Protein AF-A0A212DF76-F1 (afdb_monomer)

Secondary structure (DSSP, 8-state):
---------HHHHHHHHHHHHHHHHHHHT--TTS-PPP-------TTHHHHHHHHHHHHT-GGG-SS---GGGSEEEEEEEEEEES--HHHHHHHHHHHHT-TTSEE-TT-TT-EEEEEE-SPPP--TT-SPPP-SEEEEEEEEEGGGHHHHHHHHHHHHHHHTTT-SHHHHHHTT--THHHHHHHHHHHHHHHHHHHTTS-GGGG--S----------------

InterPro domains:
  IPR000217 Tubulin [PTHR11588] (54-203)
  IPR002452 Alpha tubulin [PR01162] (18-33)
  IPR002452 Alpha tubulin [PR01162] (45-58)
  IPR008280 Tubulin/FtsZ, C-terminal [SSF55307] (50-201)
  IPR018316 Tubulin/FtsZ, 2-layer sandwich domain [PF03953] (53-155)
  IPR018316 Tubulin/FtsZ, 2-layer sandwich domain [SM00865] (36-157)
  IPR023123 Tubulin, C-termi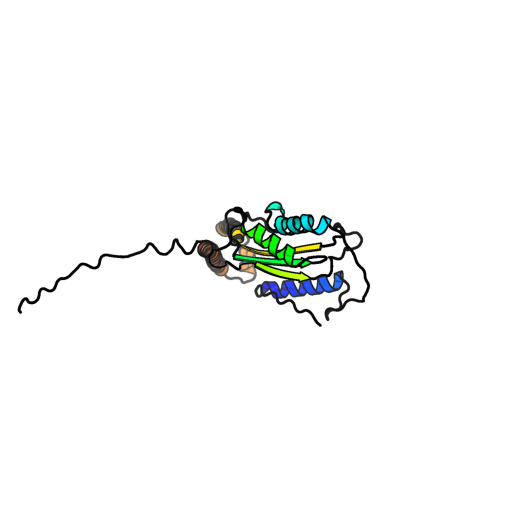nal [G3DSA:1.10.287.600] (148-200)
  IPR036525 Tubulin/FtsZ, GTPase domain superfamily [G3DSA:3.40.50.1440] (1-51)
  IPR036525 Tubulin/FtsZ, GTPase domain superfamily [SSF52490] (1-58)
  IPR037103 Tubulin/FtsZ-like, C-terminal domain [G3DSA:3.30.1330.20] (52-147)

Solvent-accessible surface area (backbone atoms only — not comparable to full-atom values): 14189 Å² total; per-residue (Å²): 135,88,88,81,87,88,79,92,55,71,78,70,43,54,60,52,48,52,56,52,49,55,50,52,26,64,76,67,62,28,45,98,89,74,51,64,87,88,88,90,85,90,91,89,70,83,70,49,63,70,51,50,48,48,58,62,50,44,69,73,35,72,90,66,47,94,59,98,48,68,55,72,89,30,33,32,53,35,33,36,41,41,35,29,5,80,72,59,73,70,56,55,53,53,41,52,55,56,49,72,69,36,90,71,55,45,62,35,76,94,36,86,74,34,65,47,81,45,80,42,72,63,46,61,84,64,63,91,93,53,94,63,76,86,41,64,49,51,73,48,76,53,72,45,45,46,25,57,43,59,53,49,58,61,46,50,56,53,48,50,66,34,55,82,67,55,54,74,48,67,61,50,46,70,76,68,49,62,78,62,56,63,56,53,55,47,54,54,49,55,49,54,45,48,52,39,51,61,69,63,58,62,88,78,80,75,74,91,74,81,89,71,84,80,78,84,84,82,80,91,80,83,83,90,134

Mean predicted aligned error: 14.47 Å

Foldseek 3Di:
DDDDDDDDDDPVCVVVVVVVLVVVCVQVVAPPSGDDDDDDDDDDDDVVLVVLLVQLVLVVDQVNDPDPFQQQVKAWAAKEKAKEADDDVVSVVVSVVVLVPDNSYHHAPVCPPRYHYHYYHHFDDDDVPDPDDGDRMHIDMDIDMLRCLVVLVVVLVVLCVCVVVCHPVCVVVVVPDDPVVSVVVSVVSVVVSVVSVVSRDHPVVPPPDDPDDDDDDDDDDDDDD

Nearest PDB structures (foldseek):
  7ung-assembly1_BM  TM=9.869E-01  e=4.423E-25  Homo sapiens
  8vrj-assembly1_1  TM=9.662E-01  e=3.894E-25  Homo sapiens
  8iyj-assembly1_RO  TM=9.554E-01  e=8.363E-25  Mus musculus
  7sqc-assembly1_WH  TM=9.620E-01  e=1.214E-23  Chlamydomonas reinhardtii
  7sqc-assembly1_ZD  TM=9.613E-01  e=2.022E-23  Chlamydomonas reinhardtii

Radius of gyration: 26.52 Å; Cα contacts (8 Å, |Δi|>4): 198; chains: 1; bounding box: 53×101×61 Å

Organism: Cervus elaphus hippelaphus (NCBI:txid46360)

Sequence (225 aa):
MRECISIHVGQAGVQISNACWELYCLEHGIQPDGQMPSDKTIGGGDDSFNTFFKITNACFEPANQMVKCDPRHRKYMACCLLYRGDVVPKDVSAAIATIKTKRTIQFVDWCPTGFKVGINYQPPTVVPGGDLAKVQRAVCMLSNTTAIAEAWALLDHKFDLMYAKRAFVHWYVGEGMEEGEFSEACEDMAALEKDYEEVGVDSVEGEEVGVDSVEGEGEEEGEEY

Structure (mmCIF, N/CA/C/O backbone):
data_AF-A0A212DF76-F1
#
_entry.id   AF-A0A212DF76-F1
#
loop_
_atom_site.group_PDB
_atom_site.id
_atom_site.type_symbol
_atom_site.label_atom_id
_atom_site.label_alt_id
_atom_site.label_comp_id
_atom_site.label_asym_id
_atom_site.label_entity_id
_atom_site.label_seq_id
_atom_site.pdbx_PDB_ins_code
_atom_site.Cartn_x
_atom_site.Cartn_y
_atom_site.Cartn_z
_atom_site.occupancy
_atom_site.B_iso_or_equiv
_atom_site.auth_seq_id
_atom_site.auth_comp_id
_atom_site.auth_asym_id
_atom_site.auth_atom_id
_atom_site.pdbx_PDB_model_num
ATOM 1 N N . MET A 1 1 ? 30.047 -9.957 -3.133 1.00 30.00 1 MET A N 1
ATOM 2 C CA . MET A 1 1 ? 29.654 -8.829 -2.259 1.00 30.00 1 MET A CA 1
ATOM 3 C C . MET A 1 1 ? 28.296 -9.211 -1.694 1.00 30.00 1 MET A C 1
ATOM 5 O O . MET A 1 1 ? 27.469 -9.622 -2.493 1.00 30.00 1 MET A O 1
ATOM 9 N N . ARG A 1 2 ? 28.112 -9.258 -0.367 1.00 27.44 2 ARG A N 1
ATOM 10 C CA . ARG A 1 2 ? 26.862 -9.764 0.232 1.00 27.44 2 ARG A CA 1
ATOM 11 C C . ARG A 1 2 ? 25.816 -8.649 0.219 1.00 27.44 2 ARG A C 1
ATOM 13 O O . ARG A 1 2 ? 26.115 -7.548 0.674 1.00 27.44 2 ARG A O 1
ATOM 20 N N . GLU A 1 3 ? 24.640 -8.920 -0.334 1.00 39.09 3 GLU A N 1
ATOM 21 C CA . GLU A 1 3 ? 23.537 -7.958 -0.392 1.00 39.09 3 GLU A CA 1
ATOM 22 C C . GLU A 1 3 ? 22.769 -7.985 0.934 1.00 39.09 3 GLU A C 1
ATOM 24 O O . GLU A 1 3 ? 22.386 -9.048 1.413 1.00 39.09 3 GLU A O 1
ATOM 29 N N . CYS A 1 4 ? 22.564 -6.815 1.539 1.00 32.81 4 CYS A N 1
ATOM 30 C CA . CYS A 1 4 ? 21.746 -6.651 2.736 1.00 32.81 4 CYS A CA 1
ATOM 31 C C . CYS A 1 4 ? 20.576 -5.730 2.386 1.00 32.81 4 CYS A C 1
ATOM 33 O O . CYS A 1 4 ? 20.792 -4.596 1.953 1.00 32.81 4 CYS A O 1
ATOM 35 N N . ILE A 1 5 ? 19.347 -6.218 2.556 1.00 40.78 5 ILE A N 1
ATOM 36 C CA . ILE A 1 5 ? 18.129 -5.428 2.370 1.00 40.78 5 ILE A CA 1
ATOM 37 C C . ILE A 1 5 ? 17.576 -5.123 3.759 1.00 40.78 5 ILE A C 1
ATOM 39 O O . ILE A 1 5 ? 17.120 -6.018 4.462 1.00 40.78 5 ILE A O 1
ATOM 43 N N . SER A 1 6 ? 17.616 -3.852 4.156 1.00 32.34 6 SER A N 1
ATOM 44 C CA . SER A 1 6 ? 17.005 -3.401 5.405 1.00 32.34 6 SER A CA 1
ATOM 45 C C . SER A 1 6 ? 15.582 -2.916 5.137 1.00 32.34 6 SER A C 1
ATOM 47 O O . SER A 1 6 ? 15.382 -1.941 4.412 1.00 32.34 6 SER A O 1
ATOM 49 N N . ILE A 1 7 ? 14.599 -3.602 5.722 1.00 38.00 7 ILE A N 1
ATOM 50 C CA . ILE A 1 7 ? 13.182 -3.226 5.703 1.00 38.00 7 ILE A CA 1
ATOM 51 C C . ILE A 1 7 ? 12.775 -2.957 7.152 1.00 38.00 7 ILE A C 1
ATOM 53 O O . ILE A 1 7 ? 12.785 -3.868 7.975 1.00 38.00 7 ILE A O 1
ATOM 57 N N . HIS A 1 8 ? 12.442 -1.706 7.469 1.00 34.50 8 HIS A N 1
ATOM 58 C CA . HIS A 1 8 ? 11.959 -1.309 8.792 1.00 34.50 8 HIS A CA 1
ATOM 59 C C . HIS A 1 8 ? 10.429 -1.202 8.762 1.00 34.50 8 HIS A C 1
ATOM 61 O O . HIS A 1 8 ? 9.899 -0.238 8.218 1.00 34.50 8 HIS A O 1
ATOM 67 N N . VAL A 1 9 ? 9.729 -2.190 9.335 1.00 41.31 9 VAL A N 1
ATOM 68 C CA . VAL A 1 9 ? 8.261 -2.186 9.514 1.00 41.31 9 VAL A CA 1
ATOM 69 C C . VAL A 1 9 ? 7.905 -2.796 10.880 1.00 41.31 9 VAL A C 1
ATOM 71 O O . VAL A 1 9 ? 7.445 -3.930 10.973 1.00 41.31 9 VAL A O 1
ATOM 74 N N . GLY A 1 10 ? 8.150 -2.037 11.954 1.00 47.47 10 GLY A N 1
ATOM 75 C CA . GLY A 1 10 ? 7.688 -2.345 13.317 1.00 47.47 10 GLY A CA 1
ATOM 76 C C . GLY A 1 10 ? 8.176 -3.666 13.941 1.00 47.47 10 GLY A C 1
ATOM 77 O O . GLY A 1 10 ? 8.955 -4.420 13.363 1.00 47.47 10 GLY A O 1
ATOM 78 N N . GLN A 1 11 ? 7.699 -3.953 15.157 1.00 42.31 11 GLN A N 1
ATOM 79 C CA . GLN A 1 11 ? 8.026 -5.182 15.902 1.00 42.31 11 GLN A CA 1
ATOM 80 C C . GLN A 1 11 ? 7.410 -6.437 15.249 1.00 42.31 11 GLN A C 1
ATOM 82 O O . GLN A 1 11 ? 8.085 -7.455 15.103 1.00 42.31 11 GLN A O 1
ATOM 87 N N . ALA A 1 12 ? 6.162 -6.339 14.771 1.00 45.03 12 ALA A N 1
ATOM 88 C CA . ALA A 1 12 ? 5.457 -7.435 14.100 1.00 45.03 12 ALA A CA 1
ATOM 89 C C . ALA A 1 12 ? 6.122 -7.861 12.775 1.00 45.03 12 ALA A C 1
ATOM 91 O O . ALA A 1 12 ? 6.205 -9.053 12.468 1.00 45.03 12 ALA A O 1
ATOM 92 N N . GLY A 1 13 ? 6.659 -6.903 12.008 1.00 47.19 13 GLY A N 1
ATOM 93 C CA . GLY A 1 13 ? 7.323 -7.190 10.738 1.00 47.19 13 GLY A CA 1
ATOM 94 C C . GLY A 1 13 ? 8.622 -7.979 10.890 1.00 47.19 13 GLY A C 1
ATOM 95 O O . GLY A 1 13 ? 8.956 -8.740 9.990 1.00 47.19 13 GLY A O 1
ATOM 96 N N . VAL A 1 14 ? 9.336 -7.874 12.018 1.00 46.81 14 VAL A N 1
ATOM 97 C CA . VAL A 1 14 ? 10.591 -8.621 12.245 1.00 46.81 14 VAL A CA 1
ATOM 98 C C . VAL A 1 14 ? 10.341 -10.129 12.335 1.00 46.81 14 VAL A C 1
ATOM 100 O O . VAL A 1 14 ? 11.063 -10.908 11.714 1.00 46.81 14 VAL A O 1
ATOM 103 N N . GLN A 1 15 ? 9.299 -10.545 13.060 1.00 49.50 15 GLN A N 1
ATOM 104 C CA . GLN A 1 15 ? 8.979 -11.966 13.247 1.00 49.50 15 GLN A CA 1
ATOM 105 C C . GLN A 1 15 ? 8.457 -12.594 11.945 1.00 49.50 15 GLN A C 1
ATOM 107 O O . GLN A 1 15 ? 8.923 -13.658 11.536 1.00 49.50 15 GLN A O 1
ATOM 112 N N . ILE A 1 16 ? 7.564 -11.885 11.243 1.00 54.28 16 ILE A N 1
ATOM 113 C CA . ILE A 1 16 ? 7.057 -12.294 9.925 1.00 54.28 16 ILE A CA 1
ATOM 114 C C . ILE A 1 16 ? 8.196 -12.330 8.895 1.00 54.28 16 ILE A C 1
ATOM 116 O O . ILE A 1 16 ? 8.300 -13.287 8.135 1.00 54.28 16 ILE A O 1
ATOM 120 N N . SER A 1 17 ? 9.090 -11.336 8.891 1.00 44.28 17 SER A N 1
ATOM 121 C CA . SER A 1 17 ? 10.231 -11.274 7.968 1.00 44.28 17 SER A CA 1
ATOM 122 C C . SER A 1 17 ? 11.193 -12.449 8.150 1.00 44.28 17 SER A C 1
ATOM 124 O O . SER A 1 17 ? 11.633 -13.013 7.153 1.00 44.28 17 SER A O 1
ATOM 126 N N . ASN A 1 18 ? 11.475 -12.881 9.387 1.00 52.12 18 ASN A N 1
ATOM 127 C CA . ASN A 1 18 ? 12.333 -14.048 9.608 1.00 52.12 18 ASN A CA 1
ATOM 128 C C . ASN A 1 18 ? 11.679 -15.349 9.110 1.00 52.12 18 ASN A C 1
ATOM 130 O O . ASN A 1 18 ? 12.324 -16.121 8.407 1.00 52.12 18 ASN A O 1
ATOM 134 N N . ALA A 1 19 ? 10.386 -15.558 9.386 1.00 60.50 19 ALA A N 1
ATOM 135 C CA . ALA A 1 19 ? 9.649 -16.717 8.874 1.00 60.50 19 ALA A CA 1
ATOM 136 C C . ALA A 1 19 ? 9.569 -16.725 7.332 1.00 60.50 19 ALA A C 1
ATOM 138 O O . ALA A 1 19 ? 9.801 -17.754 6.697 1.00 60.50 19 ALA A O 1
ATOM 139 N N . CYS A 1 20 ? 9.314 -15.567 6.715 1.00 55.38 20 CYS A N 1
ATOM 140 C CA . CYS A 1 20 ? 9.351 -15.402 5.261 1.00 55.38 20 CYS A CA 1
ATOM 141 C C . CYS A 1 20 ? 10.757 -15.629 4.683 1.00 55.38 20 CYS A C 1
ATOM 143 O O . CYS A 1 20 ? 10.879 -16.199 3.603 1.00 55.38 20 CYS A O 1
ATOM 145 N N . TRP A 1 21 ? 11.816 -15.207 5.379 1.00 54.97 21 TRP A N 1
ATOM 146 C CA . TRP A 1 21 ? 13.205 -15.403 4.957 1.00 54.97 21 TRP A CA 1
ATOM 147 C C . TRP A 1 21 ? 13.626 -16.875 5.007 1.00 54.97 21 TRP A C 1
ATOM 149 O O . TRP A 1 21 ? 14.225 -17.372 4.052 1.00 54.97 21 TRP A O 1
ATOM 159 N N . GLU A 1 22 ? 13.274 -17.589 6.077 1.00 64.88 22 GLU A N 1
ATOM 160 C CA . GLU A 1 22 ? 13.528 -19.026 6.215 1.00 64.88 22 GLU A CA 1
ATOM 161 C C . GLU A 1 22 ? 12.793 -19.826 5.132 1.00 64.88 22 GLU A C 1
ATOM 163 O O . GLU A 1 22 ? 13.410 -20.663 4.467 1.00 64.88 22 GLU A O 1
ATOM 168 N N . LEU A 1 23 ? 11.517 -19.508 4.880 1.00 61.06 23 LEU A N 1
ATOM 169 C CA . LEU A 1 23 ? 10.733 -20.120 3.805 1.00 61.06 23 LEU A CA 1
ATOM 170 C C . LEU A 1 23 ? 11.337 -19.825 2.420 1.00 61.06 23 LEU A C 1
ATOM 172 O O . LEU A 1 23 ? 11.555 -20.747 1.639 1.00 61.06 23 LEU A O 1
ATOM 176 N N . TYR A 1 24 ? 11.694 -18.567 2.144 1.00 55.69 24 TYR A N 1
ATOM 177 C CA . TYR A 1 24 ? 12.325 -18.141 0.889 1.00 55.69 24 TYR A CA 1
ATOM 178 C C . TYR A 1 24 ? 13.669 -18.847 0.635 1.00 55.69 24 TYR A C 1
ATOM 180 O O . TYR A 1 24 ? 13.961 -19.243 -0.496 1.00 55.69 24 TYR A O 1
ATOM 188 N N . CYS A 1 25 ? 14.485 -19.052 1.674 1.00 61.72 25 CYS A N 1
ATOM 189 C CA . CYS A 1 25 ? 15.727 -19.817 1.560 1.00 61.72 25 CYS A CA 1
ATOM 190 C C . CYS A 1 25 ? 15.463 -21.292 1.223 1.00 61.72 25 CYS A C 1
ATOM 192 O O . CYS A 1 25 ? 16.129 -21.849 0.344 1.00 61.72 25 CYS A O 1
ATOM 194 N N . LEU A 1 26 ? 14.465 -21.900 1.874 1.00 61.53 26 LEU A N 1
ATOM 195 C CA . LEU A 1 26 ? 14.073 -23.294 1.661 1.00 61.53 26 LEU A CA 1
ATOM 196 C C . LEU A 1 26 ? 13.514 -23.526 0.245 1.00 61.53 26 LEU A C 1
ATOM 198 O O . LEU A 1 26 ? 13.932 -24.463 -0.434 1.00 61.53 26 LEU A O 1
ATOM 202 N N . GLU A 1 27 ? 12.612 -22.656 -0.220 1.00 60.16 27 GLU A N 1
ATOM 203 C CA . GLU A 1 27 ? 11.950 -22.753 -1.531 1.00 60.16 27 GLU A CA 1
ATOM 204 C C . GLU A 1 27 ? 12.898 -22.500 -2.710 1.00 60.16 27 GLU A C 1
ATOM 206 O O . GLU A 1 27 ? 12.746 -23.100 -3.776 1.00 60.16 27 GLU A O 1
ATOM 211 N N . HIS A 1 28 ? 13.890 -21.623 -2.539 1.00 52.00 28 HIS A N 1
ATOM 212 C CA . HIS A 1 28 ? 14.814 -21.249 -3.611 1.00 52.00 28 HIS A CA 1
ATOM 213 C C . HIS A 1 28 ? 16.182 -21.942 -3.542 1.00 52.00 28 HIS A C 1
ATOM 215 O O . HIS A 1 28 ? 17.045 -21.654 -4.371 1.00 52.00 28 HIS A O 1
ATOM 221 N N . GLY A 1 29 ? 16.402 -22.860 -2.593 1.00 54.19 29 GLY A N 1
ATOM 222 C CA . GLY A 1 29 ? 17.683 -23.565 -2.447 1.00 54.19 29 GLY A CA 1
ATOM 223 C C . GLY A 1 29 ? 18.852 -22.630 -2.113 1.00 54.19 29 GLY A C 1
ATOM 224 O O . GLY A 1 29 ? 19.992 -22.885 -2.509 1.00 54.19 29 GLY A O 1
ATOM 225 N N . ILE A 1 30 ? 18.561 -21.526 -1.422 1.00 58.41 30 ILE A N 1
ATOM 226 C CA . ILE A 1 30 ? 19.543 -20.534 -0.982 1.00 58.41 30 ILE A CA 1
ATOM 227 C C . ILE A 1 30 ? 20.008 -20.955 0.411 1.00 58.41 30 ILE A C 1
ATOM 229 O O . ILE A 1 30 ? 19.192 -21.222 1.291 1.00 58.41 30 ILE A O 1
ATOM 233 N N . GLN A 1 31 ? 21.319 -21.022 0.635 1.00 61.38 31 GLN A N 1
ATOM 234 C CA . GLN A 1 31 ? 21.832 -21.281 1.980 1.00 61.38 31 GLN A CA 1
ATOM 235 C C . GLN A 1 31 ? 21.486 -20.119 2.931 1.00 61.38 31 GLN A C 1
ATOM 237 O O . GLN A 1 31 ? 21.411 -18.977 2.474 1.00 61.38 31 GLN A O 1
ATOM 242 N N . PRO A 1 32 ? 21.368 -20.351 4.255 1.00 53.78 32 PRO A N 1
ATOM 243 C CA . PRO A 1 32 ? 21.068 -19.292 5.230 1.00 53.78 32 PRO A CA 1
ATOM 244 C C . PRO A 1 32 ? 22.061 -18.115 5.245 1.00 53.78 32 PRO A C 1
ATOM 246 O O . PRO A 1 32 ? 21.771 -17.069 5.817 1.00 53.78 32 PRO A O 1
ATOM 249 N N . ASP A 1 33 ? 23.235 -18.265 4.618 1.00 59.72 33 ASP A N 1
ATOM 250 C CA . ASP A 1 33 ? 24.236 -17.208 4.442 1.00 59.72 33 ASP A CA 1
ATOM 251 C C . ASP A 1 33 ? 24.075 -16.382 3.141 1.00 59.72 33 ASP A C 1
ATOM 253 O O . ASP A 1 33 ? 24.892 -15.493 2.876 1.00 59.72 33 ASP A O 1
ATOM 257 N N . GLY A 1 34 ? 23.032 -16.664 2.351 1.00 52.34 34 GLY A N 1
ATOM 258 C CA . GLY A 1 34 ? 22.638 -15.939 1.141 1.00 52.34 34 GLY A CA 1
ATOM 259 C C . GLY A 1 34 ? 23.214 -16.467 -0.180 1.00 52.34 34 GLY A C 1
ATOM 260 O O . GLY A 1 34 ? 23.166 -15.744 -1.175 1.00 52.34 34 GLY A O 1
ATOM 261 N N . GLN A 1 35 ? 23.785 -17.678 -0.229 1.00 48.34 35 GLN A N 1
ATOM 262 C CA . GLN A 1 35 ? 24.443 -18.209 -1.437 1.00 48.34 35 GLN A CA 1
ATOM 263 C C . GLN A 1 35 ? 23.660 -19.336 -2.141 1.00 48.34 35 GLN A C 1
ATOM 265 O O . GLN A 1 35 ? 23.229 -20.296 -1.502 1.00 48.34 35 GLN A O 1
ATOM 270 N N . MET A 1 36 ? 23.553 -19.254 -3.477 1.00 54.38 36 MET A N 1
ATOM 271 C CA . MET A 1 36 ? 23.078 -20.334 -4.363 1.00 54.38 36 MET A CA 1
ATOM 272 C C . MET A 1 36 ? 24.243 -21.069 -5.057 1.00 54.38 36 MET A C 1
ATOM 274 O O . MET A 1 36 ? 25.233 -20.427 -5.422 1.00 54.38 36 MET A O 1
ATOM 278 N N . PRO A 1 37 ? 24.102 -22.373 -5.366 1.00 53.97 37 PRO A N 1
ATOM 279 C CA . PRO A 1 37 ? 24.895 -23.052 -6.396 1.00 53.97 37 PRO A CA 1
ATOM 280 C C . PRO A 1 37 ? 24.591 -22.492 -7.805 1.00 53.97 37 PRO A C 1
ATOM 282 O O . PRO A 1 37 ? 23.454 -22.154 -8.116 1.00 53.97 37 PRO A O 1
ATOM 285 N N . SER A 1 38 ? 25.600 -22.376 -8.673 1.00 54.50 38 SER A N 1
ATOM 286 C CA . SER A 1 38 ? 25.555 -21.533 -9.885 1.00 54.50 38 SER A CA 1
ATOM 287 C C . SER A 1 38 ? 25.125 -22.225 -11.193 1.00 54.50 38 SER A C 1
ATOM 289 O O . SER A 1 38 ? 25.738 -23.234 -11.539 1.00 54.50 38 SER A O 1
ATOM 291 N N . ASP A 1 39 ? 24.271 -21.585 -12.019 1.00 41.50 39 ASP A N 1
ATOM 292 C CA . ASP A 1 39 ? 24.336 -21.679 -13.502 1.00 41.50 39 ASP A CA 1
ATOM 293 C C . ASP A 1 39 ? 23.607 -20.521 -14.266 1.00 41.50 39 ASP A C 1
ATOM 295 O O . ASP A 1 39 ? 23.254 -19.527 -13.635 1.00 41.50 39 ASP A O 1
ATOM 299 N N . LYS A 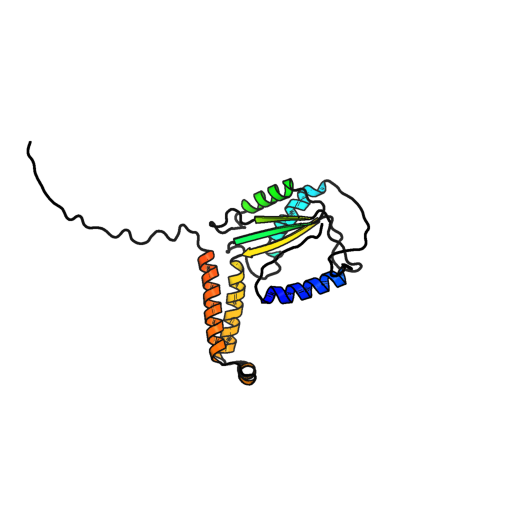1 40 ? 23.465 -20.555 -15.616 1.00 46.97 40 LYS A N 1
ATOM 300 C CA . LYS A 1 40 ? 23.159 -19.371 -16.501 1.00 46.97 40 LYS A CA 1
ATOM 301 C C . LYS A 1 40 ? 21.943 -19.581 -17.477 1.00 46.97 40 LYS A C 1
ATOM 303 O O . LYS A 1 40 ? 21.224 -20.553 -17.296 1.00 46.97 40 LYS A O 1
ATOM 308 N N . THR A 1 41 ? 21.562 -18.782 -18.511 1.00 43.44 41 THR A N 1
ATOM 309 C CA . THR A 1 41 ? 22.168 -17.652 -19.291 1.00 43.44 41 THR A CA 1
ATOM 310 C C . THR A 1 41 ? 21.135 -16.852 -20.160 1.00 43.44 41 THR A C 1
ATOM 312 O O . THR A 1 41 ? 20.232 -17.464 -20.714 1.00 43.44 41 THR A O 1
ATOM 315 N N . ILE A 1 42 ? 21.355 -15.529 -20.348 1.00 54.91 42 ILE A N 1
ATOM 316 C CA . ILE A 1 42 ? 21.162 -14.618 -21.539 1.00 54.91 42 ILE A CA 1
ATOM 317 C C . ILE A 1 42 ? 19.842 -14.559 -22.397 1.00 54.91 42 ILE A C 1
ATOM 319 O O . ILE A 1 42 ? 19.499 -15.520 -23.077 1.00 54.91 42 ILE A O 1
ATOM 323 N N . GLY A 1 43 ? 19.269 -13.330 -22.541 1.00 41.19 43 GLY A N 1
ATOM 324 C CA . GLY A 1 43 ? 18.575 -12.753 -23.746 1.00 41.19 43 GLY A CA 1
ATOM 325 C C . GLY A 1 43 ? 17.019 -12.666 -23.766 1.00 41.19 43 GLY A C 1
ATOM 326 O O . GLY A 1 43 ? 16.377 -13.528 -23.173 1.00 41.19 43 GLY A O 1
ATOM 327 N N . GLY A 1 44 ? 16.315 -11.720 -24.446 1.00 35.41 44 GLY A N 1
ATOM 328 C CA . GLY A 1 44 ? 16.664 -10.441 -25.145 1.00 35.41 44 GLY A CA 1
ATOM 329 C C . GLY A 1 44 ? 15.690 -10.029 -26.311 1.00 35.41 44 GLY A C 1
ATOM 330 O O . GLY A 1 44 ? 15.220 -10.926 -27.005 1.00 35.41 44 GLY A O 1
ATOM 331 N N . GLY A 1 45 ? 15.395 -8.725 -26.571 1.00 34.88 45 GLY A N 1
ATOM 332 C CA . GLY A 1 45 ? 14.588 -8.220 -27.737 1.00 34.88 45 GLY A CA 1
ATOM 333 C C . GLY A 1 45 ? 13.677 -6.967 -27.517 1.00 34.88 45 GLY A C 1
ATOM 334 O O . GLY A 1 45 ? 13.253 -6.707 -26.396 1.00 34.88 45 GLY A O 1
ATOM 335 N N . ASP A 1 46 ? 13.353 -6.189 -28.571 1.00 42.47 46 ASP A N 1
ATOM 336 C CA . ASP A 1 46 ? 12.858 -4.777 -28.501 1.00 42.47 46 ASP A CA 1
ATOM 337 C C . ASP A 1 46 ? 11.359 -4.539 -28.147 1.00 42.47 46 ASP A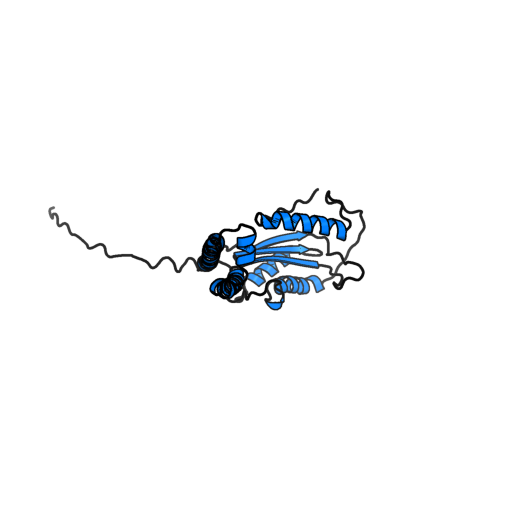 C 1
ATOM 339 O O . ASP A 1 46 ? 10.938 -3.405 -27.920 1.00 42.47 46 ASP A O 1
ATOM 343 N N . ASP A 1 47 ? 10.546 -5.587 -27.940 1.00 50.31 47 ASP A N 1
ATOM 344 C CA . ASP A 1 47 ? 9.233 -5.460 -27.249 1.00 50.31 47 ASP A CA 1
ATOM 345 C C . ASP A 1 47 ? 9.374 -4.999 -25.777 1.00 50.31 47 ASP A C 1
ATOM 347 O O . ASP A 1 47 ? 8.397 -4.700 -25.072 1.00 50.31 47 ASP A O 1
ATOM 351 N N . SER A 1 48 ? 10.625 -4.929 -25.316 1.00 52.06 48 SER A N 1
ATOM 352 C CA . SER A 1 48 ? 11.075 -4.442 -24.023 1.00 52.06 48 SER A CA 1
ATOM 353 C C . SER A 1 48 ? 10.414 -3.120 -23.612 1.00 52.06 48 SER A C 1
ATOM 355 O O . SER A 1 48 ? 9.826 -3.047 -22.529 1.00 52.06 48 SER A O 1
ATOM 357 N N . PHE A 1 49 ? 10.454 -2.091 -24.465 1.00 47.91 49 PHE A N 1
ATOM 358 C CA . PHE A 1 49 ? 10.060 -0.731 -24.076 1.00 47.91 49 PHE A CA 1
ATOM 359 C C . PHE A 1 49 ? 8.566 -0.641 -23.723 1.00 47.91 49 PHE A C 1
ATOM 361 O O . PHE A 1 49 ? 8.206 -0.259 -22.611 1.00 47.91 49 PHE A O 1
ATOM 368 N N . ASN A 1 50 ? 7.675 -1.097 -24.610 1.00 53.47 50 ASN A N 1
ATOM 369 C CA . ASN A 1 50 ? 6.228 -1.094 -24.347 1.00 53.47 50 ASN A CA 1
ATOM 370 C C . ASN A 1 50 ? 5.835 -1.994 -23.165 1.00 53.47 50 ASN A C 1
ATOM 372 O O . ASN A 1 50 ? 4.911 -1.668 -22.416 1.00 53.47 50 ASN A O 1
ATOM 376 N N . THR A 1 51 ? 6.534 -3.113 -22.970 1.00 59.81 51 THR A N 1
ATOM 377 C CA . THR A 1 51 ? 6.311 -3.996 -21.815 1.00 59.81 51 THR A CA 1
ATOM 378 C C . THR A 1 51 ? 6.735 -3.322 -20.509 1.00 59.81 51 THR A C 1
ATOM 380 O O . THR A 1 51 ? 6.073 -3.492 -19.487 1.00 59.81 51 THR A O 1
ATOM 383 N N . PHE A 1 52 ? 7.792 -2.507 -20.537 1.00 68.00 52 PHE A N 1
ATOM 384 C CA . PHE A 1 52 ? 8.297 -1.803 -19.364 1.00 68.00 52 PHE A CA 1
ATOM 385 C C . PHE A 1 52 ? 7.286 -0.784 -18.804 1.00 68.00 52 PHE A C 1
ATOM 387 O O . PHE A 1 52 ? 6.925 -0.853 -17.630 1.00 68.00 52 PHE A O 1
ATOM 394 N N . PHE A 1 53 ? 6.729 0.097 -19.643 1.00 74.19 53 PHE A N 1
ATOM 395 C CA . PHE A 1 53 ? 5.687 1.029 -19.182 1.00 74.19 53 PHE A CA 1
ATOM 396 C C . PHE A 1 53 ? 4.432 0.293 -18.703 1.00 74.19 53 PHE A C 1
ATOM 398 O O . PHE A 1 53 ? 3.785 0.751 -17.763 1.00 74.19 53 PHE A O 1
ATOM 405 N N . LYS A 1 54 ? 4.076 -0.850 -19.306 1.00 74.31 54 LYS A N 1
ATOM 406 C CA . LYS A 1 54 ? 2.943 -1.668 -18.846 1.00 74.31 54 LYS A CA 1
ATOM 407 C C . LYS A 1 54 ? 3.151 -2.191 -17.426 1.00 74.31 54 LYS A C 1
ATOM 409 O O . LYS A 1 54 ? 2.242 -2.025 -16.623 1.00 74.31 54 LYS A O 1
ATOM 414 N N . ILE A 1 55 ? 4.320 -2.748 -17.089 1.00 80.69 55 ILE A N 1
ATOM 415 C CA . ILE A 1 55 ? 4.547 -3.287 -15.735 1.00 80.69 55 ILE A CA 1
ATOM 416 C C . ILE A 1 55 ? 4.527 -2.188 -14.661 1.00 80.69 55 ILE A C 1
ATOM 418 O O . ILE A 1 55 ? 3.897 -2.376 -13.625 1.00 80.69 55 ILE A O 1
ATOM 422 N N . THR A 1 56 ? 5.110 -1.011 -14.921 1.00 86.88 56 THR A N 1
ATOM 423 C CA . THR A 1 56 ? 5.041 0.120 -13.979 1.00 86.88 56 THR A CA 1
ATOM 424 C C . THR A 1 56 ? 3.615 0.651 -13.843 1.00 86.88 56 THR A C 1
ATOM 426 O O . THR A 1 56 ? 3.176 0.947 -12.739 1.00 86.88 56 THR A O 1
ATOM 429 N N . ASN A 1 57 ? 2.865 0.756 -14.946 1.00 85.50 57 ASN A N 1
ATOM 430 C CA . ASN A 1 57 ? 1.471 1.202 -14.910 1.00 85.50 57 ASN A CA 1
ATOM 431 C C . ASN A 1 57 ? 0.554 0.212 -14.181 1.00 85.50 57 ASN A C 1
ATOM 433 O O . ASN A 1 57 ? -0.323 0.656 -13.444 1.00 85.50 57 ASN A O 1
ATOM 437 N N . ALA A 1 58 ? 0.776 -1.094 -14.351 1.00 83.81 58 ALA A N 1
ATOM 438 C CA . ALA A 1 58 ? 0.009 -2.141 -13.686 1.00 83.81 58 ALA A CA 1
ATOM 439 C C . ALA A 1 58 ? 0.114 -2.044 -12.155 1.00 83.81 58 ALA A C 1
ATOM 441 O O . ALA A 1 58 ? -0.892 -2.237 -11.481 1.00 83.81 58 ALA A O 1
ATOM 442 N N . CYS A 1 59 ? 1.274 -1.655 -11.606 1.00 84.62 59 CYS A N 1
ATOM 443 C CA . CYS A 1 59 ? 1.433 -1.416 -10.165 1.00 84.62 59 CYS A CA 1
ATOM 444 C C . CYS A 1 59 ? 0.522 -0.317 -9.604 1.00 84.62 59 CYS A C 1
ATOM 446 O O . CYS A 1 59 ? 0.199 -0.369 -8.426 1.00 84.62 59 CYS A O 1
ATOM 448 N N . PHE A 1 60 ? 0.109 0.665 -10.408 1.00 87.50 60 PHE A N 1
ATOM 449 C CA . PHE A 1 60 ? -0.768 1.764 -9.976 1.00 87.50 60 PHE A CA 1
ATOM 450 C C . PHE A 1 60 ? -2.229 1.575 -10.408 1.00 87.50 60 PHE A C 1
ATOM 452 O O . PHE A 1 60 ? -3.059 2.465 -10.227 1.00 87.50 60 PHE A O 1
ATOM 459 N N . GLU A 1 61 ? -2.568 0.429 -10.992 1.00 84.31 61 GLU A N 1
ATOM 460 C CA . GLU A 1 61 ? -3.941 0.099 -11.353 1.00 84.31 61 GLU A CA 1
ATOM 461 C C . GLU A 1 61 ? -4.663 -0.510 -10.135 1.00 84.31 61 GLU A C 1
ATOM 463 O O . GLU A 1 61 ? -4.179 -1.502 -9.586 1.00 84.31 61 GLU A O 1
ATOM 468 N N . PRO A 1 62 ? -5.820 0.032 -9.695 1.00 82.50 62 PRO A N 1
ATOM 469 C CA . PRO A 1 62 ? -6.523 -0.460 -8.504 1.00 82.50 62 PRO A CA 1
ATOM 470 C C . PRO A 1 62 ? -6.887 -1.951 -8.554 1.00 82.50 62 PRO A C 1
ATOM 472 O O . PRO A 1 62 ? -6.963 -2.600 -7.517 1.00 82.50 62 PRO A O 1
ATOM 475 N N . ALA A 1 63 ? -7.082 -2.512 -9.753 1.00 82.44 63 ALA A N 1
ATOM 476 C CA . ALA A 1 63 ? -7.398 -3.928 -9.946 1.00 82.44 63 ALA A CA 1
ATOM 477 C C . ALA A 1 63 ? -6.231 -4.880 -9.618 1.00 82.44 63 ALA A C 1
ATOM 479 O O . ALA A 1 63 ? -6.475 -6.057 -9.369 1.00 82.44 63 ALA A O 1
ATOM 480 N N . ASN A 1 64 ? -4.991 -4.378 -9.593 1.00 81.88 64 ASN A N 1
ATOM 481 C CA . ASN A 1 64 ? -3.783 -5.164 -9.325 1.00 81.88 64 ASN A CA 1
ATOM 482 C C . ASN A 1 64 ? -3.229 -4.939 -7.902 1.00 81.88 64 ASN A C 1
ATOM 484 O O . ASN A 1 64 ? -2.166 -5.464 -7.570 1.00 81.88 64 ASN A O 1
ATOM 488 N N . GLN A 1 65 ? -3.916 -4.153 -7.061 1.00 80.56 65 GLN A N 1
ATOM 489 C CA . GLN A 1 65 ? -3.541 -3.981 -5.655 1.00 80.56 65 GLN A CA 1
ATOM 490 C C . GLN A 1 65 ? -3.875 -5.242 -4.855 1.00 80.56 65 GLN A C 1
ATOM 492 O O . GLN A 1 65 ? -4.961 -5.804 -4.982 1.00 80.56 65 GLN A O 1
ATOM 497 N N . MET A 1 66 ? -2.954 -5.659 -3.983 1.00 81.88 66 MET A N 1
ATOM 498 C CA . MET A 1 66 ? -3.147 -6.823 -3.105 1.00 81.88 66 MET A CA 1
ATOM 499 C C . MET A 1 66 ? -3.930 -6.496 -1.821 1.00 81.88 66 MET A C 1
ATOM 501 O O . MET A 1 66 ? -4.312 -7.406 -1.091 1.00 81.88 66 MET A O 1
ATOM 505 N N . VAL A 1 67 ? -4.199 -5.213 -1.557 1.00 79.38 67 VAL A N 1
ATOM 506 C CA . VAL A 1 67 ? -5.038 -4.735 -0.448 1.00 79.38 67 VAL A CA 1
ATOM 507 C C . VAL A 1 67 ? -6.301 -4.099 -1.027 1.00 79.38 67 VAL A C 1
ATOM 509 O O . VAL A 1 67 ? -6.235 -3.339 -1.993 1.00 79.38 67 VAL A O 1
ATOM 512 N N . LYS A 1 68 ? -7.464 -4.417 -0.448 1.00 79.56 68 LYS A N 1
ATOM 513 C CA . LYS A 1 68 ? -8.770 -3.961 -0.937 1.00 79.56 68 LYS A CA 1
ATOM 514 C C . LYS A 1 68 ? -9.133 -2.571 -0.389 1.00 79.56 68 LYS A C 1
ATOM 516 O O . LYS A 1 68 ? -10.032 -2.456 0.433 1.00 79.56 68 LYS A O 1
ATOM 521 N N . CYS A 1 69 ? -8.455 -1.549 -0.901 1.00 83.19 69 CYS A N 1
ATOM 522 C CA . CYS A 1 69 ? -8.751 -0.124 -0.690 1.00 83.19 69 CYS A CA 1
ATOM 523 C C . CYS A 1 69 ? -8.849 0.583 -2.053 1.00 83.19 69 CYS A C 1
ATOM 525 O O . CYS A 1 69 ? -8.229 0.119 -3.018 1.00 83.19 69 CYS A O 1
ATOM 527 N N . ASP A 1 70 ? -9.569 1.702 -2.162 1.00 80.38 70 ASP A N 1
ATOM 528 C CA . ASP A 1 70 ? -9.557 2.523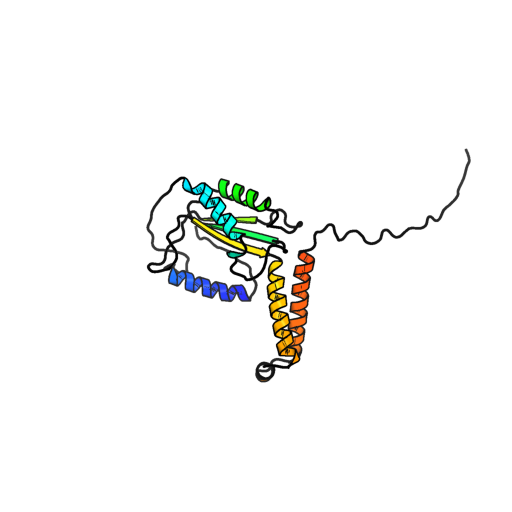 -3.386 1.00 80.38 70 ASP A CA 1
ATOM 529 C C . ASP A 1 70 ? -8.534 3.677 -3.299 1.00 80.38 70 ASP A C 1
ATOM 531 O O . ASP A 1 70 ? -8.787 4.684 -2.633 1.00 80.38 70 ASP A O 1
ATOM 535 N N . PRO A 1 71 ? -7.386 3.606 -4.005 1.00 76.50 71 PRO A N 1
ATOM 536 C CA . PRO A 1 71 ? -6.368 4.651 -3.932 1.00 76.50 71 PRO A CA 1
ATOM 537 C C . PRO A 1 71 ? -6.757 5.946 -4.665 1.00 76.50 71 PRO A C 1
ATOM 539 O O . PRO A 1 71 ? -6.012 6.917 -4.599 1.00 76.50 71 PRO A O 1
ATOM 542 N N . ARG A 1 72 ? -7.882 5.999 -5.394 1.00 75.88 72 ARG A N 1
ATOM 543 C CA . ARG A 1 72 ? -8.207 7.131 -6.289 1.00 75.88 72 ARG A CA 1
ATOM 544 C C . ARG A 1 72 ? -8.668 8.405 -5.576 1.00 75.88 72 ARG A C 1
ATOM 546 O O . ARG A 1 72 ? -8.570 9.475 -6.166 1.00 75.88 72 ARG A O 1
ATOM 553 N N . HIS A 1 73 ? -9.158 8.296 -4.341 1.00 73.56 73 HIS A N 1
ATOM 554 C CA . HIS A 1 73 ? -9.588 9.428 -3.497 1.00 73.56 73 HIS A CA 1
ATOM 555 C C . HIS A 1 73 ? -8.602 9.702 -2.349 1.00 73.56 73 HIS A C 1
ATOM 557 O O . HIS A 1 73 ? -8.965 10.253 -1.306 1.00 73.56 73 HIS A O 1
ATOM 563 N N . ARG A 1 74 ? -7.371 9.205 -2.491 1.00 86.19 74 ARG A N 1
ATOM 564 C CA . ARG A 1 74 ? -6.365 9.104 -1.437 1.00 86.19 74 ARG A CA 1
ATOM 565 C C . ARG A 1 74 ? -4.987 9.388 -2.033 1.00 86.19 74 ARG A C 1
ATOM 567 O O . ARG A 1 74 ? -4.796 9.328 -3.246 1.00 86.19 74 ARG A O 1
ATOM 574 N N . LYS A 1 75 ? -4.024 9.736 -1.182 1.00 90.12 75 LYS A N 1
ATOM 575 C CA . LYS A 1 75 ? -2.694 10.183 -1.614 1.00 90.12 75 LYS A CA 1
ATOM 576 C C . LYS A 1 75 ? -1.653 9.102 -1.336 1.00 90.12 75 LYS A C 1
ATOM 578 O O . LYS A 1 75 ? -1.732 8.371 -0.345 1.00 90.12 75 LYS A O 1
ATOM 583 N N . TYR A 1 76 ? -0.672 8.981 -2.220 1.00 90.25 76 TYR A N 1
ATOM 584 C CA . TYR A 1 76 ? 0.549 8.223 -1.973 1.00 90.25 76 TYR A CA 1
ATOM 585 C C . TYR A 1 76 ? 1.537 9.108 -1.206 1.00 90.25 76 TYR A C 1
ATOM 587 O O . TYR A 1 76 ? 1.891 10.193 -1.662 1.00 90.25 76 TYR A O 1
ATOM 595 N N . MET A 1 77 ? 2.013 8.634 -0.058 1.00 88.19 77 MET A N 1
ATOM 596 C CA . MET A 1 77 ? 3.108 9.286 0.665 1.00 88.19 77 MET A CA 1
ATOM 597 C C . MET A 1 77 ? 4.449 8.943 0.016 1.00 88.19 77 MET A C 1
ATOM 599 O O . MET A 1 77 ? 5.260 9.814 -0.277 1.00 88.19 77 MET A O 1
ATOM 603 N N . ALA A 1 78 ? 4.669 7.654 -0.254 1.00 84.56 78 ALA A N 1
ATOM 604 C CA . ALA A 1 78 ? 5.882 7.161 -0.891 1.00 8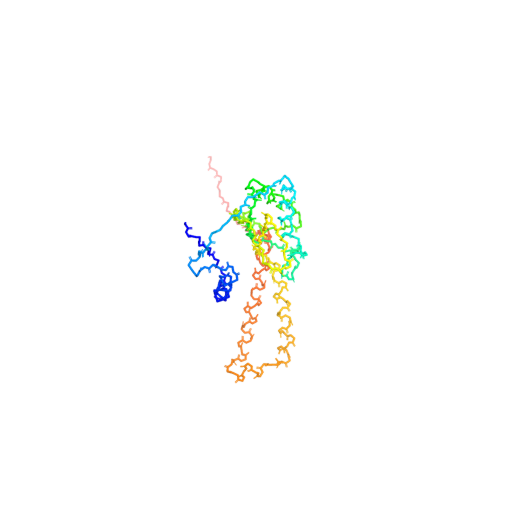4.56 78 ALA A CA 1
ATOM 605 C C . ALA A 1 78 ? 5.627 5.838 -1.623 1.00 84.56 78 ALA A C 1
ATOM 607 O O . ALA A 1 78 ? 4.815 5.021 -1.198 1.00 84.56 78 ALA A O 1
ATOM 608 N N . CYS A 1 79 ? 6.361 5.598 -2.706 1.00 86.31 79 CYS A N 1
ATOM 609 C CA . CYS A 1 79 ? 6.354 4.353 -3.466 1.00 86.31 79 CYS A CA 1
ATOM 610 C C . CYS A 1 79 ? 7.785 3.845 -3.667 1.00 86.31 79 CYS A C 1
ATOM 612 O O . CYS A 1 79 ? 8.644 4.564 -4.174 1.00 86.31 79 CYS A O 1
ATOM 614 N N . CYS A 1 80 ? 8.051 2.590 -3.320 1.00 86.44 80 CYS A N 1
ATOM 615 C CA . CYS A 1 80 ? 9.292 1.900 -3.645 1.00 86.44 80 CYS A CA 1
ATOM 616 C C . CYS A 1 80 ? 9.045 0.935 -4.809 1.00 86.44 80 CYS A C 1
ATOM 618 O O . CYS A 1 80 ? 8.265 -0.004 -4.672 1.00 86.44 80 CYS A O 1
ATOM 620 N N . LEU A 1 81 ? 9.698 1.165 -5.949 1.00 83.62 81 LEU A N 1
ATOM 621 C CA . LEU A 1 81 ? 9.621 0.315 -7.139 1.00 83.62 81 LEU A CA 1
ATOM 622 C C . LEU A 1 81 ? 10.900 -0.518 -7.261 1.00 83.62 81 LEU A C 1
ATOM 624 O O . LEU A 1 81 ? 11.980 0.003 -7.557 1.00 83.62 81 LEU A O 1
ATOM 628 N N . LEU A 1 82 ? 10.765 -1.820 -7.025 1.00 82.81 82 LEU A N 1
ATOM 629 C CA . LEU A 1 82 ? 11.835 -2.811 -7.052 1.00 82.81 82 LEU A CA 1
ATOM 630 C C . LEU A 1 82 ? 11.745 -3.618 -8.350 1.00 82.81 82 LEU A C 1
ATOM 632 O O . LEU A 1 82 ? 11.007 -4.600 -8.448 1.00 82.81 82 LEU A O 1
ATOM 636 N N . TYR A 1 83 ? 12.485 -3.180 -9.362 1.00 83.25 83 TYR A N 1
ATOM 637 C CA . TYR A 1 83 ? 12.546 -3.823 -10.669 1.00 83.25 83 TYR A CA 1
ATOM 638 C C . TYR A 1 83 ? 13.523 -5.004 -10.674 1.00 83.25 83 TYR A C 1
ATOM 640 O O . TYR A 1 83 ? 14.594 -4.945 -10.064 1.00 83.25 83 TYR A O 1
ATOM 648 N N . ARG A 1 84 ? 13.176 -6.065 -11.409 1.00 83.06 84 ARG A N 1
ATOM 649 C CA . ARG A 1 84 ? 14.024 -7.242 -11.646 1.00 83.06 84 ARG A CA 1
ATOM 650 C C . ARG A 1 84 ? 14.111 -7.585 -13.131 1.00 83.06 84 ARG A C 1
ATOM 652 O O . ARG A 1 84 ? 13.110 -7.446 -13.832 1.00 83.06 84 ARG A O 1
ATOM 659 N N . GLY A 1 85 ? 15.251 -8.118 -13.563 1.00 84.81 85 GLY A N 1
ATOM 660 C CA . GLY A 1 85 ? 15.505 -8.644 -14.905 1.00 84.81 85 GLY A CA 1
ATOM 661 C C . GLY A 1 85 ? 16.083 -7.630 -15.891 1.00 84.81 85 GLY A C 1
ATOM 662 O O . GLY A 1 85 ? 16.780 -6.692 -15.507 1.00 84.81 85 GLY A O 1
ATOM 663 N N . ASP A 1 86 ? 15.795 -7.837 -17.175 1.00 86.38 86 ASP A N 1
ATOM 664 C CA . ASP A 1 86 ? 16.244 -6.972 -18.272 1.00 86.38 86 ASP A CA 1
ATOM 665 C C . ASP A 1 86 ? 15.528 -5.609 -18.220 1.00 86.38 86 ASP A C 1
ATOM 667 O O . ASP A 1 86 ? 14.401 -5.451 -18.701 1.00 86.38 86 ASP A O 1
ATOM 671 N N . VAL A 1 87 ? 16.164 -4.650 -17.539 1.00 86.75 87 VAL A N 1
ATOM 672 C CA . VAL A 1 87 ? 15.605 -3.344 -17.171 1.00 86.75 87 VAL A CA 1
ATOM 673 C C . VAL A 1 87 ? 16.636 -2.242 -17.406 1.00 86.75 87 VAL A C 1
ATOM 675 O O . VAL A 1 87 ? 17.714 -2.236 -16.814 1.00 86.75 87 VAL A O 1
ATOM 678 N N . VAL A 1 88 ? 16.275 -1.260 -18.235 1.00 89.06 88 VAL A N 1
ATOM 679 C CA . VAL A 1 88 ? 17.120 -0.105 -18.560 1.00 89.06 88 VAL A CA 1
ATOM 680 C C . VAL A 1 88 ? 16.799 1.063 -17.606 1.00 89.06 88 VAL A C 1
ATOM 682 O O . VAL A 1 88 ? 15.658 1.528 -17.586 1.00 89.06 88 VAL A O 1
ATOM 685 N N . PRO A 1 89 ? 17.769 1.619 -16.847 1.00 87.00 89 PRO A N 1
ATOM 686 C CA . PRO A 1 89 ? 17.507 2.696 -15.875 1.00 87.00 89 PRO A CA 1
ATOM 687 C C . PRO A 1 89 ? 16.892 3.982 -16.463 1.00 87.00 89 PRO A C 1
ATOM 689 O O . PRO A 1 89 ? 16.162 4.706 -15.778 1.00 87.00 89 PRO A O 1
ATOM 692 N N . LYS A 1 90 ? 17.158 4.261 -17.747 1.00 89.06 90 LYS A N 1
ATOM 693 C CA . LYS A 1 90 ? 16.542 5.370 -18.494 1.00 89.06 90 LYS A CA 1
ATOM 694 C C . LYS A 1 90 ? 15.023 5.200 -18.597 1.00 89.06 90 LYS A C 1
ATOM 696 O O . LYS A 1 90 ? 14.283 6.155 -18.364 1.00 89.06 90 LYS A O 1
ATOM 701 N N . ASP A 1 91 ? 14.571 3.985 -18.888 1.00 88.56 91 ASP A N 1
ATOM 702 C CA . ASP A 1 91 ? 13.156 3.674 -19.091 1.00 88.56 91 ASP A CA 1
ATOM 703 C C . ASP A 1 91 ? 12.408 3.697 -17.755 1.00 88.56 91 ASP A C 1
ATOM 705 O O . ASP A 1 91 ? 11.298 4.220 -17.685 1.00 88.56 91 ASP A O 1
ATOM 709 N N . VAL A 1 92 ? 13.062 3.265 -16.665 1.00 87.50 92 VAL A N 1
ATOM 710 C CA . VAL A 1 92 ? 12.560 3.418 -15.285 1.00 87.50 92 VAL A CA 1
ATOM 711 C C . VAL A 1 92 ? 12.236 4.879 -14.972 1.00 87.50 92 VAL A C 1
ATOM 713 O O . VAL A 1 92 ? 11.133 5.190 -14.520 1.00 87.50 92 VAL A O 1
ATOM 716 N N . SER A 1 93 ? 13.173 5.786 -15.259 1.00 87.94 93 SER A N 1
ATOM 717 C CA . SER A 1 93 ? 12.979 7.226 -15.046 1.00 87.94 93 SER A CA 1
ATOM 718 C C . SER A 1 93 ? 11.836 7.785 -15.905 1.00 87.94 93 SER A C 1
ATOM 720 O O . SER A 1 93 ? 11.014 8.559 -15.413 1.00 87.94 93 SER A O 1
ATOM 722 N N . ALA A 1 94 ? 11.735 7.356 -17.168 1.00 90.25 94 ALA A N 1
ATOM 723 C CA . ALA A 1 94 ? 10.680 7.783 -18.087 1.00 90.25 94 ALA A CA 1
ATOM 724 C C . ALA A 1 94 ? 9.282 7.270 -17.684 1.00 90.25 94 ALA A C 1
ATOM 726 O O . ALA A 1 94 ? 8.300 8.016 -17.758 1.00 90.25 94 ALA A O 1
ATOM 727 N N . ALA A 1 95 ? 9.175 6.029 -17.200 1.00 89.44 95 ALA A N 1
ATOM 728 C CA . ALA A 1 95 ? 7.921 5.482 -16.691 1.00 89.44 95 ALA A CA 1
ATOM 729 C C . ALA A 1 95 ? 7.472 6.192 -15.410 1.00 89.44 95 ALA A C 1
ATOM 731 O O . ALA A 1 95 ? 6.306 6.558 -15.310 1.00 89.44 95 ALA A O 1
ATOM 732 N N . ILE A 1 96 ? 8.381 6.476 -14.470 1.00 89.75 96 ILE A N 1
ATOM 733 C CA . ILE A 1 96 ? 8.051 7.232 -13.247 1.00 89.75 96 ILE A CA 1
ATOM 734 C C . ILE A 1 96 ? 7.597 8.659 -13.585 1.00 89.75 96 ILE A C 1
ATOM 736 O O . ILE A 1 96 ? 6.598 9.125 -13.039 1.00 89.75 96 ILE A O 1
ATOM 740 N N . ALA A 1 97 ? 8.254 9.333 -14.535 1.00 90.56 97 ALA A N 1
ATOM 741 C CA . ALA A 1 97 ? 7.794 10.629 -15.036 1.00 90.56 97 ALA A CA 1
ATOM 742 C C . ALA A 1 97 ? 6.380 10.545 -15.648 1.00 90.56 97 ALA A C 1
ATOM 744 O O . ALA A 1 97 ? 5.563 11.438 -15.439 1.00 90.56 97 ALA A O 1
ATOM 745 N N . THR A 1 98 ? 6.062 9.445 -16.337 1.00 90.69 98 THR A N 1
ATOM 746 C CA . THR A 1 98 ? 4.723 9.181 -16.897 1.00 90.69 98 THR A CA 1
ATOM 747 C C . THR A 1 98 ? 3.681 8.853 -15.820 1.00 90.69 98 THR A C 1
ATOM 749 O O . THR A 1 98 ? 2.516 9.202 -15.973 1.00 90.69 98 THR A O 1
ATOM 752 N N . ILE A 1 99 ? 4.071 8.215 -14.712 1.00 90.31 99 ILE A N 1
ATOM 753 C CA . ILE A 1 99 ? 3.189 8.012 -13.552 1.00 90.31 99 ILE A CA 1
ATOM 754 C C . ILE A 1 99 ? 2.845 9.356 -12.904 1.00 90.31 99 ILE A C 1
ATOM 756 O O . ILE A 1 99 ? 1.671 9.628 -12.671 1.00 90.31 99 ILE A O 1
ATOM 760 N N . LYS A 1 100 ? 3.838 10.228 -12.686 1.00 87.50 100 LYS A N 1
ATOM 761 C CA . LYS A 1 100 ? 3.646 11.542 -12.045 1.00 87.50 100 LYS A CA 1
ATOM 762 C C . LYS A 1 100 ? 2.732 12.509 -12.813 1.00 87.50 100 LYS A C 1
ATOM 764 O O . LYS A 1 100 ? 2.239 13.456 -12.215 1.00 87.50 100 LYS A O 1
ATOM 769 N N . THR A 1 101 ? 2.491 12.304 -14.110 1.00 89.50 101 THR A N 1
ATOM 770 C CA . THR A 1 101 ? 1.566 13.145 -14.900 1.00 89.50 101 THR A CA 1
ATOM 771 C C . THR A 1 101 ? 0.120 12.637 -14.907 1.00 89.50 101 THR A C 1
ATOM 773 O O . THR A 1 101 ? -0.772 13.322 -15.417 1.00 89.50 101 THR A O 1
ATOM 776 N N . LYS A 1 102 ? -0.159 11.454 -14.341 1.00 89.38 102 LYS A N 1
ATOM 777 C CA . LYS A 1 102 ? -1.512 10.886 -14.287 1.00 89.38 102 LYS A CA 1
ATOM 778 C C . LYS A 1 102 ? -2.334 11.510 -13.163 1.00 89.38 102 LYS A C 1
ATOM 780 O O . LYS A 1 102 ? -2.107 11.230 -11.996 1.00 89.38 102 LYS A O 1
ATOM 785 N N . ARG A 1 103 ? -3.398 12.235 -13.525 1.00 86.25 103 ARG A N 1
ATOM 786 C CA . ARG A 1 103 ? -4.352 12.849 -12.573 1.00 86.25 103 ARG A CA 1
ATOM 787 C C . ARG A 1 103 ? -5.005 11.872 -11.583 1.00 86.25 103 ARG A C 1
ATOM 789 O O . ARG A 1 103 ? -5.473 12.304 -10.541 1.00 86.25 103 ARG A O 1
ATOM 796 N N . THR A 1 104 ? -5.063 10.581 -11.916 1.00 86.06 104 THR A N 1
ATOM 797 C CA . THR A 1 104 ? -5.621 9.516 -11.063 1.00 86.06 104 THR A CA 1
ATOM 798 C C . THR A 1 104 ? -4.637 8.984 -10.018 1.00 86.06 104 THR A C 1
ATOM 800 O O . THR A 1 104 ? -4.988 8.064 -9.288 1.00 86.06 104 THR A O 1
ATOM 803 N N . ILE A 1 105 ? -3.395 9.476 -10.000 1.00 88.81 105 ILE A N 1
ATOM 804 C CA . ILE A 1 105 ? -2.337 9.057 -9.078 1.00 88.81 105 ILE A CA 1
ATOM 805 C C . ILE A 1 105 ? -1.845 10.319 -8.377 1.00 88.81 105 ILE A C 1
ATOM 807 O O . ILE A 1 105 ? -1.093 11.106 -8.950 1.00 88.81 105 ILE A O 1
ATOM 811 N N . GLN A 1 106 ? -2.305 10.527 -7.149 1.00 89.00 106 GLN A N 1
ATOM 812 C CA . GLN A 1 106 ? -1.975 11.708 -6.359 1.00 89.00 106 GLN A CA 1
ATOM 813 C C . GLN A 1 106 ? -0.906 11.364 -5.325 1.00 89.00 106 GLN A C 1
ATOM 815 O O . GLN A 1 106 ? -0.958 10.305 -4.702 1.00 89.00 106 GLN A O 1
ATOM 820 N N . PHE A 1 107 ? 0.059 12.258 -5.145 1.00 89.06 107 PHE A N 1
ATOM 821 C CA . PHE A 1 107 ? 1.040 12.191 -4.066 1.00 89.06 107 PHE A CA 1
ATOM 822 C C . PHE A 1 107 ? 0.762 13.314 -3.071 1.00 89.06 107 PHE A C 1
ATOM 824 O O . PHE A 1 107 ? 0.166 14.323 -3.446 1.00 89.06 107 PHE A O 1
ATOM 831 N N . VAL A 1 108 ? 1.187 13.131 -1.824 1.00 88.56 108 VAL A N 1
ATOM 832 C CA . VAL A 1 108 ? 1.217 14.216 -0.835 1.00 88.56 108 VAL A CA 1
ATOM 833 C C . VAL A 1 108 ? 2.173 15.325 -1.289 1.00 88.56 108 VAL A C 1
ATOM 835 O O . VAL A 1 108 ? 3.232 15.054 -1.865 1.00 88.56 108 VAL A O 1
ATOM 838 N N . ASP A 1 109 ? 1.791 16.572 -1.043 1.00 86.69 109 ASP A N 1
ATOM 839 C CA . ASP A 1 109 ? 2.518 17.780 -1.444 1.00 86.69 109 ASP A CA 1
ATOM 840 C C . ASP A 1 109 ? 3.893 17.892 -0.764 1.00 86.69 109 ASP A C 1
ATOM 842 O O . ASP A 1 109 ? 4.894 18.193 -1.421 1.00 86.69 109 ASP A O 1
ATOM 846 N N . TRP A 1 110 ? 3.969 17.537 0.519 1.00 82.31 110 TRP A N 1
ATOM 847 C CA . TRP A 1 110 ? 5.186 17.534 1.330 1.00 82.31 110 TRP A CA 1
ATOM 848 C C . TRP A 1 110 ? 6.212 16.454 0.927 1.00 82.31 110 TRP A C 1
ATOM 850 O O . TRP A 1 110 ? 7.362 16.508 1.370 1.00 82.31 110 TRP A O 1
ATOM 860 N N . CYS A 1 111 ? 5.864 15.500 0.046 1.00 80.81 111 CYS A N 1
ATOM 861 C CA . CYS A 1 111 ? 6.788 14.475 -0.472 1.00 80.81 111 CYS A CA 1
ATOM 862 C C . CYS A 1 111 ? 6.938 14.495 -2.014 1.00 80.81 111 CYS A C 1
ATOM 864 O O . CYS A 1 111 ? 6.634 13.512 -2.704 1.00 80.81 111 CYS A O 1
ATOM 866 N N . PRO A 1 112 ? 7.509 15.564 -2.608 1.00 73.62 112 PRO A N 1
ATOM 867 C CA . PRO A 1 112 ? 7.670 15.678 -4.064 1.00 73.62 112 PRO A CA 1
ATOM 868 C C . PRO A 1 112 ? 8.593 14.595 -4.661 1.00 73.62 112 PRO A C 1
ATOM 870 O O . PRO A 1 112 ? 8.527 14.271 -5.855 1.00 73.62 112 PRO A O 1
ATOM 873 N N . THR A 1 113 ? 9.457 14.001 -3.836 1.00 76.88 113 THR A N 1
ATOM 874 C CA . THR A 1 113 ? 10.403 12.926 -4.171 1.00 76.88 113 THR A CA 1
ATOM 875 C C . THR A 1 113 ? 9.937 11.541 -3.704 1.00 76.88 113 THR A C 1
ATOM 877 O O . THR A 1 113 ? 10.771 10.651 -3.558 1.00 76.88 113 THR A O 1
ATOM 880 N N . GLY A 1 114 ? 8.624 11.318 -3.552 1.00 78.62 114 GLY A N 1
ATOM 881 C CA . GLY A 1 114 ? 7.994 10.065 -3.091 1.00 78.62 114 GLY A CA 1
ATOM 882 C C . GLY A 1 114 ? 8.201 8.793 -3.941 1.00 78.62 114 GLY A C 1
ATOM 883 O O . GLY A 1 114 ? 7.342 7.917 -3.937 1.00 78.62 114 GLY A O 1
ATOM 884 N N . PHE A 1 115 ? 9.314 8.654 -4.671 1.00 83.75 115 PHE A N 1
ATOM 885 C CA . PHE A 1 115 ? 9.719 7.437 -5.378 1.00 83.75 115 PHE A CA 1
ATOM 886 C C . PHE A 1 115 ? 11.117 6.975 -4.957 1.00 83.75 115 PHE A C 1
ATOM 888 O O . PHE A 1 115 ? 12.118 7.627 -5.261 1.00 83.75 115 PHE A O 1
ATOM 895 N N . LYS A 1 116 ? 11.204 5.777 -4.372 1.00 84.81 116 LYS A N 1
ATOM 896 C CA . LYS A 1 116 ? 12.454 5.019 -4.251 1.00 84.81 116 LYS A CA 1
ATOM 897 C C . LYS A 1 116 ? 12.519 3.974 -5.363 1.00 84.81 116 LYS A C 1
ATOM 899 O O . LYS A 1 116 ? 11.545 3.286 -5.640 1.00 84.81 116 LYS A O 1
ATOM 904 N N . VAL A 1 117 ? 13.683 3.827 -5.990 1.00 84.00 117 VAL A N 1
ATOM 905 C CA . VAL A 1 117 ? 13.916 2.836 -7.052 1.00 84.00 117 VAL A CA 1
ATOM 906 C C . VAL A 1 117 ? 14.986 1.837 -6.619 1.00 84.00 117 VAL A C 1
ATOM 908 O O . VAL A 1 117 ? 15.981 2.218 -5.990 1.00 84.00 117 VAL A O 1
ATOM 911 N N . GLY A 1 118 ? 14.782 0.566 -6.956 1.00 81.25 118 GLY A N 1
ATOM 912 C CA . GLY A 1 118 ? 15.796 -0.488 -6.965 1.00 81.25 118 GLY A CA 1
ATOM 913 C C . GLY A 1 118 ? 15.749 -1.249 -8.292 1.00 81.25 118 GLY A C 1
ATOM 914 O O . GLY A 1 118 ? 14.675 -1.403 -8.870 1.00 81.25 118 GLY A O 1
ATOM 915 N N . ILE A 1 119 ? 16.904 -1.697 -8.787 1.00 82.00 119 ILE A N 1
ATOM 916 C CA . ILE A 1 119 ? 17.027 -2.483 -10.023 1.00 82.00 119 ILE A CA 1
ATOM 917 C C . ILE A 1 119 ? 17.970 -3.654 -9.742 1.00 82.00 119 ILE A C 1
ATOM 919 O O . ILE A 1 119 ? 19.107 -3.437 -9.327 1.00 82.00 119 ILE A O 1
ATOM 923 N N . ASN A 1 120 ? 17.507 -4.876 -9.987 1.00 80.50 120 ASN A N 1
ATOM 924 C CA . ASN A 1 120 ? 18.325 -6.087 -10.004 1.00 80.50 120 ASN A CA 1
ATOM 925 C C . ASN A 1 120 ? 18.287 -6.679 -11.420 1.00 80.50 120 ASN A C 1
ATOM 927 O O . ASN A 1 120 ? 17.209 -6.914 -11.953 1.00 80.50 120 ASN A O 1
ATOM 931 N N . TYR A 1 121 ? 19.440 -6.939 -12.034 1.00 80.38 121 TYR A N 1
ATOM 932 C CA . TYR A 1 121 ? 19.504 -7.443 -13.412 1.00 80.38 121 TYR A CA 1
ATOM 933 C C . TYR A 1 121 ? 19.165 -8.937 -13.556 1.00 80.38 121 TYR A C 1
ATOM 935 O O . TYR A 1 121 ? 19.005 -9.421 -14.676 1.00 80.38 121 TYR A O 1
ATOM 943 N N . GLN A 1 122 ? 19.033 -9.682 -12.454 1.00 79.12 122 GLN A N 1
ATOM 944 C CA . GLN A 1 122 ? 18.605 -11.082 -12.500 1.00 79.12 122 GLN A CA 1
ATOM 945 C C . GLN A 1 122 ? 17.089 -11.182 -12.744 1.00 79.12 122 GLN A C 1
ATOM 947 O O . GLN A 1 122 ? 16.311 -10.579 -11.995 1.00 79.12 122 GLN A O 1
ATOM 952 N N . PRO A 1 123 ? 16.637 -11.924 -13.774 1.00 77.75 123 PRO A N 1
ATOM 953 C CA . PRO A 1 123 ? 15.216 -12.117 -14.035 1.00 77.75 123 PRO A CA 1
ATOM 954 C C . PRO A 1 123 ? 14.573 -13.020 -12.967 1.00 77.75 123 PRO A C 1
ATOM 956 O O . PRO A 1 123 ? 15.264 -13.823 -12.334 1.00 77.75 123 PRO A O 1
ATOM 959 N N . PRO A 1 124 ? 13.247 -12.932 -12.759 1.00 77.94 124 PRO A N 1
ATOM 960 C CA . PRO A 1 124 ? 12.525 -13.864 -11.897 1.00 77.94 124 PRO A CA 1
ATOM 961 C C . PRO A 1 124 ? 12.720 -15.326 -12.326 1.00 77.94 124 PRO A C 1
ATOM 963 O O . PRO A 1 124 ? 12.616 -15.656 -13.509 1.00 77.94 124 PRO A O 1
ATOM 966 N N . THR A 1 125 ? 12.959 -16.208 -11.354 1.00 80.94 125 THR A N 1
ATOM 967 C CA . THR A 1 125 ? 12.919 -17.659 -11.579 1.00 80.94 125 THR A CA 1
ATOM 968 C C . THR A 1 125 ? 11.474 -18.170 -11.629 1.00 80.94 125 THR A C 1
ATOM 970 O O . THR A 1 125 ? 10.553 -17.485 -11.184 1.00 80.94 125 THR A O 1
ATOM 973 N N . VAL A 1 126 ? 11.281 -19.378 -12.160 1.00 76.19 126 VAL A N 1
ATOM 974 C CA . VAL A 1 126 ? 9.988 -20.077 -12.213 1.00 76.19 126 VAL A CA 1
ATOM 975 C C . VAL A 1 126 ? 10.096 -21.382 -11.442 1.00 76.19 126 VAL A C 1
ATOM 977 O O . VAL A 1 126 ? 11.045 -22.141 -11.638 1.00 76.19 126 VAL A O 1
ATOM 980 N N . VAL A 1 127 ? 9.101 -21.656 -10.600 1.00 79.25 127 VAL A N 1
ATOM 981 C CA . VAL A 1 127 ? 8.959 -22.939 -9.906 1.00 79.25 127 VAL A CA 1
ATOM 982 C C . VAL A 1 127 ? 8.393 -23.976 -10.889 1.00 79.25 127 VAL A C 1
ATOM 984 O O . VAL A 1 127 ? 7.350 -23.716 -11.495 1.00 79.25 127 VAL A O 1
ATOM 987 N N . PRO A 1 128 ? 9.035 -25.144 -11.085 1.00 79.94 128 PRO A N 1
ATOM 988 C CA . PRO A 1 128 ? 8.497 -26.200 -11.939 1.00 79.94 128 PRO A CA 1
ATOM 989 C C . PRO A 1 128 ? 7.101 -26.643 -11.481 1.00 79.94 128 PRO A C 1
ATOM 991 O O . PRO A 1 128 ? 6.923 -27.051 -10.339 1.00 79.94 128 PRO A O 1
ATOM 994 N N . GLY A 1 129 ? 6.116 -26.566 -12.380 1.00 80.62 129 GLY A N 1
ATOM 995 C CA . GLY A 1 129 ? 4.716 -26.884 -12.072 1.00 80.62 129 GLY A CA 1
ATOM 996 C C . GLY A 1 129 ? 3.921 -25.763 -11.388 1.00 80.62 129 GLY A C 1
ATOM 997 O O . GLY A 1 129 ? 2.764 -25.995 -11.058 1.00 80.62 129 GLY A O 1
ATOM 998 N N . GLY A 1 130 ? 4.504 -24.576 -11.186 1.00 75.94 130 GLY A N 1
ATOM 999 C CA . GLY A 1 130 ? 3.787 -23.397 -10.693 1.00 75.94 130 GLY A CA 1
ATOM 1000 C C . GLY A 1 130 ? 3.041 -22.626 -11.791 1.00 75.94 130 GLY A C 1
ATOM 1001 O O . GLY A 1 130 ? 3.365 -22.724 -12.975 1.00 75.94 130 GLY A O 1
ATOM 1002 N N . ASP A 1 131 ? 2.079 -21.800 -11.377 1.00 79.00 131 ASP A N 1
ATOM 1003 C CA . ASP A 1 131 ? 1.140 -21.101 -12.274 1.00 79.00 131 ASP A CA 1
ATOM 1004 C C . ASP A 1 131 ? 1.710 -19.828 -12.939 1.00 79.00 131 ASP A C 1
ATOM 1006 O O . ASP A 1 131 ? 1.074 -19.216 -13.799 1.00 79.00 131 ASP A O 1
ATOM 1010 N N . LEU A 1 132 ? 2.915 -19.400 -12.545 1.00 71.06 132 LEU A N 1
ATOM 1011 C CA . LEU A 1 132 ? 3.556 -18.178 -13.035 1.00 71.06 132 LEU A CA 1
ATOM 1012 C C . LEU A 1 132 ? 4.465 -18.457 -14.239 1.00 71.06 132 LEU A C 1
ATOM 1014 O O . LEU A 1 132 ? 5.432 -19.216 -14.161 1.00 71.06 132 LEU A O 1
ATOM 1018 N N . ALA A 1 133 ? 4.186 -17.783 -15.355 1.00 73.25 133 ALA A N 1
ATOM 1019 C CA . ALA A 1 133 ? 4.976 -17.894 -16.577 1.00 73.25 133 ALA A CA 1
ATOM 1020 C C . ALA A 1 133 ? 6.403 -17.329 -16.420 1.00 73.25 133 ALA A C 1
ATOM 1022 O O . ALA A 1 133 ? 6.648 -16.387 -15.664 1.00 73.25 133 ALA A O 1
ATOM 1023 N N . LYS A 1 134 ? 7.350 -17.852 -17.213 1.00 75.50 134 LYS A N 1
ATOM 1024 C CA . LYS A 1 134 ? 8.718 -17.318 -17.269 1.00 75.50 134 LYS A CA 1
ATOM 1025 C C . LYS A 1 134 ? 8.724 -15.925 -17.890 1.00 75.50 134 LYS A C 1
ATOM 1027 O O . LYS A 1 134 ? 8.413 -15.766 -19.067 1.00 75.50 134 LYS A O 1
ATOM 1032 N N . VAL A 1 135 ? 9.148 -14.935 -17.110 1.00 76.81 135 VAL A N 1
ATOM 1033 C CA . VAL A 1 135 ? 9.235 -13.532 -17.527 1.00 76.81 135 VAL A CA 1
ATOM 1034 C C . VAL A 1 135 ? 10.678 -13.035 -17.509 1.00 76.81 135 VAL A C 1
ATOM 1036 O O . VAL A 1 135 ? 11.463 -13.375 -16.630 1.00 76.81 135 VAL A O 1
ATOM 1039 N N . GLN A 1 136 ? 11.026 -12.182 -18.473 1.00 79.19 136 GLN A N 1
ATOM 1040 C CA . GLN A 1 136 ? 12.348 -11.537 -18.543 1.00 79.19 136 GLN A CA 1
ATOM 1041 C C . GLN A 1 136 ? 12.503 -10.375 -17.555 1.00 79.19 136 GLN A C 1
ATOM 1043 O O . GLN A 1 136 ? 13.597 -9.841 -17.388 1.00 79.19 136 GLN A O 1
ATOM 1048 N N . ARG A 1 137 ? 11.398 -9.943 -16.939 1.00 81.56 137 ARG A N 1
ATOM 1049 C CA . ARG A 1 137 ? 11.332 -8.798 -16.033 1.00 81.56 137 ARG A CA 1
ATOM 1050 C C . ARG A 1 137 ? 10.131 -8.881 -15.106 1.00 81.56 137 ARG A C 1
ATOM 1052 O O . ARG A 1 137 ? 9.108 -9.451 -15.477 1.00 81.56 137 ARG A O 1
ATOM 1059 N N . ALA A 1 138 ? 10.240 -8.251 -13.948 1.00 81.81 138 ALA A N 1
ATOM 1060 C CA . ALA A 1 138 ? 9.118 -7.982 -13.055 1.00 81.81 138 ALA A CA 1
ATOM 1061 C C . ALA A 1 138 ? 9.367 -6.690 -12.273 1.00 81.81 138 ALA A C 1
ATOM 1063 O O . ALA A 1 138 ? 10.474 -6.150 -12.268 1.00 81.81 138 ALA A O 1
ATOM 1064 N N . VAL A 1 139 ? 8.341 -6.219 -11.577 1.00 84.25 139 VAL A N 1
ATOM 1065 C CA . VAL A 1 139 ? 8.431 -5.124 -10.614 1.00 84.25 139 VAL A CA 1
ATOM 1066 C C . VAL A 1 139 ? 7.626 -5.509 -9.378 1.00 84.25 139 VAL A C 1
ATOM 1068 O O . VAL A 1 139 ? 6.545 -6.080 -9.491 1.00 84.25 139 VAL A O 1
ATOM 1071 N N . CYS A 1 140 ? 8.175 -5.229 -8.202 1.00 86.12 140 CYS A N 1
ATOM 1072 C CA . CYS A 1 140 ? 7.442 -5.237 -6.944 1.00 86.12 140 CYS A CA 1
ATOM 1073 C C . CYS A 1 140 ? 7.283 -3.783 -6.494 1.00 86.12 140 CYS A C 1
ATOM 1075 O O . CYS A 1 140 ? 8.264 -3.035 -6.485 1.00 86.12 140 CYS A O 1
ATOM 1077 N N . MET A 1 141 ? 6.059 -3.374 -6.160 1.00 86.25 141 MET A N 1
ATOM 1078 C CA . MET A 1 141 ? 5.788 -2.059 -5.589 1.00 86.25 141 MET A CA 1
ATOM 1079 C C . MET A 1 141 ? 5.473 -2.206 -4.104 1.00 86.25 141 MET A C 1
ATOM 1081 O O . MET A 1 141 ? 4.560 -2.938 -3.738 1.00 86.25 141 MET A O 1
ATOM 1085 N N . LEU A 1 142 ? 6.189 -1.459 -3.267 1.00 84.56 142 LEU A N 1
ATOM 1086 C CA . LEU A 1 142 ? 5.817 -1.221 -1.875 1.00 84.56 142 LEU A CA 1
ATOM 1087 C C . LEU A 1 142 ? 5.338 0.229 -1.779 1.00 84.56 142 LEU A C 1
ATOM 1089 O O . LEU A 1 142 ? 6.149 1.152 -1.875 1.00 84.56 142 LEU A O 1
ATOM 1093 N N . SER A 1 143 ? 4.031 0.443 -1.661 1.00 87.38 143 SER A N 1
ATOM 1094 C CA . SER A 1 143 ? 3.427 1.778 -1.603 1.00 87.38 143 SER A CA 1
ATOM 1095 C C . SER A 1 143 ? 2.879 2.087 -0.217 1.00 87.38 143 SER A C 1
ATOM 1097 O O . SER A 1 143 ? 2.081 1.316 0.310 1.00 87.38 143 SER A O 1
ATOM 1099 N N . ASN A 1 144 ? 3.238 3.249 0.321 1.00 88.00 144 ASN A N 1
ATOM 1100 C CA . ASN A 1 144 ? 2.588 3.847 1.478 1.00 88.00 144 ASN A CA 1
ATOM 1101 C C . ASN A 1 144 ? 1.547 4.872 0.994 1.00 88.00 144 ASN A C 1
ATOM 1103 O O . ASN A 1 144 ? 1.880 5.780 0.224 1.00 88.00 144 ASN A O 1
ATOM 1107 N N . THR A 1 145 ? 0.292 4.722 1.412 1.00 90.31 145 THR A N 1
ATOM 1108 C CA . THR A 1 145 ? -0.841 5.547 0.970 1.00 90.31 145 THR A CA 1
ATOM 1109 C C . THR A 1 145 ? -1.859 5.728 2.088 1.00 90.31 145 THR A C 1
ATOM 1111 O O . THR A 1 145 ? -2.101 4.802 2.859 1.00 90.31 145 THR A O 1
ATOM 1114 N N . THR A 1 146 ? -2.513 6.891 2.128 1.00 90.81 146 THR A N 1
ATOM 1115 C CA . THR A 1 146 ? -3.631 7.166 3.047 1.00 90.81 146 THR A CA 1
ATOM 1116 C C . THR A 1 146 ? -4.879 6.321 2.750 1.00 90.81 146 THR A C 1
ATOM 1118 O O . THR A 1 146 ? -5.830 6.326 3.524 1.00 90.81 146 THR A O 1
ATOM 1121 N N . ALA A 1 147 ? -4.892 5.532 1.665 1.00 90.88 147 ALA A N 1
ATOM 1122 C CA . ALA A 1 147 ? -5.984 4.603 1.366 1.00 90.88 147 ALA A CA 1
ATOM 1123 C C . ALA A 1 147 ? -6.137 3.464 2.384 1.00 90.88 147 ALA A C 1
ATOM 1125 O O . ALA A 1 147 ? -7.222 2.898 2.489 1.00 90.88 147 ALA A O 1
ATOM 1126 N N . ILE A 1 148 ? -5.098 3.156 3.167 1.00 90.44 148 ILE A N 1
ATOM 1127 C CA . ILE A 1 148 ? -5.183 2.125 4.208 1.00 90.44 148 ILE A CA 1
ATOM 1128 C C . ILE A 1 148 ? -6.167 2.492 5.334 1.00 90.44 148 ILE A C 1
ATOM 1130 O O . ILE A 1 148 ? -6.748 1.591 5.928 1.00 90.44 148 ILE A O 1
ATOM 1134 N N . ALA A 1 149 ? -6.448 3.785 5.550 1.00 89.44 149 ALA A N 1
ATOM 1135 C CA . ALA A 1 149 ? -7.454 4.250 6.510 1.00 89.44 149 ALA A CA 1
ATOM 1136 C C . ALA A 1 149 ? -8.864 3.689 6.236 1.00 89.44 149 ALA A C 1
ATOM 1138 O O . ALA A 1 149 ? -9.619 3.445 7.165 1.00 89.44 149 ALA A O 1
ATOM 1139 N N . GLU A 1 150 ? -9.207 3.391 4.974 1.00 89.00 150 GLU A N 1
ATOM 1140 C CA . GLU A 1 150 ? -10.471 2.711 4.638 1.00 89.00 150 GLU A CA 1
ATOM 1141 C C . GLU A 1 150 ? -10.539 1.293 5.240 1.00 89.00 150 GLU A C 1
ATOM 1143 O O . GLU A 1 150 ? -11.605 0.833 5.643 1.00 89.00 150 GLU A O 1
ATOM 1148 N N . ALA A 1 151 ? -9.404 0.589 5.320 1.00 89.62 151 ALA A N 1
ATOM 1149 C CA . ALA A 1 151 ? -9.346 -0.752 5.894 1.00 89.62 151 ALA A CA 1
ATOM 1150 C C . ALA A 1 151 ? -9.426 -0.732 7.428 1.00 89.62 151 ALA A C 1
ATOM 1152 O O . ALA A 1 151 ? -10.031 -1.646 7.992 1.00 89.62 151 ALA A O 1
ATOM 1153 N N . TRP A 1 152 ? -8.862 0.299 8.069 1.00 90.25 152 TRP A N 1
ATOM 1154 C CA . TRP A 1 152 ? -8.994 0.535 9.510 1.00 90.25 152 TRP A CA 1
ATOM 115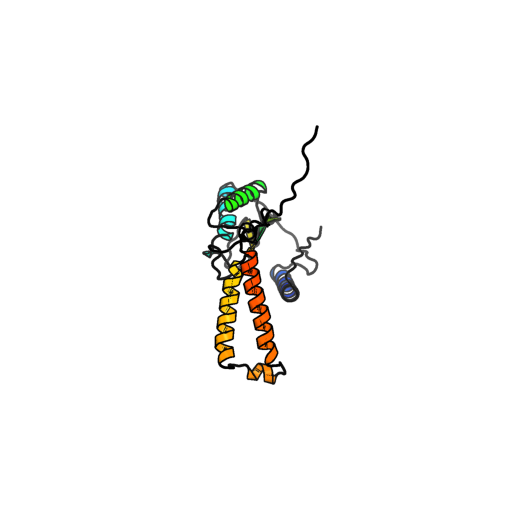5 C C . TRP A 1 152 ? -10.447 0.862 9.879 1.00 90.25 152 TRP A C 1
ATOM 1157 O O . TRP A 1 152 ? -11.039 0.105 10.644 1.00 90.25 152 TRP A O 1
ATOM 1167 N N . ALA A 1 153 ? -11.109 1.779 9.165 1.00 89.62 153 ALA A N 1
ATOM 1168 C CA . ALA A 1 153 ? -12.498 2.149 9.476 1.00 89.62 153 ALA A CA 1
ATOM 1169 C C . ALA A 1 153 ? -13.473 0.972 9.307 1.00 89.62 153 ALA A C 1
ATOM 1171 O O . ALA A 1 153 ? -14.466 0.822 10.024 1.00 89.62 153 ALA A O 1
ATOM 1172 N N . LEU A 1 154 ? -13.177 0.074 8.360 1.00 90.88 154 LEU A N 1
ATOM 1173 C CA . LEU A 1 154 ? -13.912 -1.176 8.173 1.00 90.88 154 LEU A CA 1
ATOM 1174 C C . LEU A 1 154 ? -13.579 -2.256 9.213 1.00 90.88 154 LEU A C 1
ATOM 1176 O O . LEU A 1 154 ? -14.337 -3.227 9.309 1.00 90.88 154 LEU A O 1
ATOM 1180 N N . LEU A 1 155 ? -12.453 -2.175 9.918 1.00 91.56 155 LEU A N 1
ATOM 1181 C CA . LEU A 1 155 ? -12.109 -3.043 11.045 1.00 91.56 155 LEU A CA 1
ATOM 1182 C C . LEU A 1 155 ? -12.802 -2.543 12.314 1.00 91.56 155 LEU A C 1
ATOM 1184 O O . LEU A 1 155 ? -13.546 -3.313 12.925 1.00 91.56 155 LEU A O 1
ATOM 1188 N N . ASP A 1 156 ? -12.655 -1.260 12.619 1.00 91.94 156 ASP A N 1
ATOM 1189 C CA . ASP A 1 156 ? -13.188 -0.604 13.814 1.00 91.94 156 ASP A CA 1
ATOM 1190 C C . ASP A 1 156 ? -14.719 -0.672 13.833 1.00 91.94 156 ASP A C 1
ATOM 1192 O O . ASP A 1 156 ? -15.315 -1.140 14.802 1.00 91.94 156 ASP A O 1
ATOM 1196 N N . HIS A 1 157 ? -15.379 -0.431 12.694 1.00 93.12 157 HIS A N 1
ATOM 1197 C CA . HIS A 1 157 ? -16.827 -0.635 12.583 1.00 93.12 157 HIS A CA 1
ATOM 1198 C C . HIS A 1 157 ? -17.274 -2.079 12.904 1.00 93.12 157 HIS A C 1
ATOM 1200 O O . HIS A 1 157 ? -18.349 -2.296 13.471 1.00 93.12 157 HIS A O 1
ATOM 1206 N N . LYS A 1 158 ? -16.477 -3.100 12.551 1.00 95.00 158 LYS A N 1
ATOM 1207 C CA . LYS A 1 158 ? -16.792 -4.495 12.919 1.00 95.00 158 LYS A CA 1
ATOM 1208 C C . LYS A 1 158 ? -16.544 -4.745 14.401 1.00 95.00 158 LYS A C 1
ATOM 1210 O O . LYS A 1 158 ? -17.308 -5.499 15.005 1.00 95.00 158 LYS A O 1
ATOM 1215 N N . PHE A 1 159 ? -15.493 -4.148 14.959 1.00 94.81 159 PHE A N 1
ATOM 1216 C CA . PHE A 1 159 ? -15.204 -4.205 16.384 1.00 94.81 159 PHE A CA 1
ATOM 1217 C C . PHE A 1 159 ? -16.374 -3.626 17.189 1.00 94.81 159 PHE A C 1
ATOM 1219 O O . PHE A 1 159 ? -16.953 -4.350 18.001 1.00 94.81 159 PHE A O 1
ATOM 1226 N N . ASP A 1 160 ? -16.814 -2.405 16.875 1.00 94.06 160 ASP A N 1
ATOM 1227 C CA . ASP A 1 160 ? -17.942 -1.722 17.521 1.00 94.06 160 ASP A CA 1
ATOM 1228 C C . ASP A 1 160 ? -19.208 -2.581 17.551 1.00 94.06 160 ASP A C 1
ATOM 1230 O O . ASP A 1 160 ? -19.845 -2.747 18.595 1.00 94.06 160 ASP A O 1
ATOM 1234 N N . LEU A 1 161 ? -19.569 -3.183 16.412 1.00 96.12 161 LEU A N 1
ATOM 1235 C CA . LEU A 1 161 ? -20.749 -4.044 16.301 1.00 96.12 161 LEU A CA 1
ATOM 1236 C C . LEU A 1 161 ? -20.687 -5.267 17.233 1.00 96.12 161 LEU A C 1
ATOM 1238 O O . LEU A 1 161 ? -21.727 -5.706 17.736 1.00 96.12 161 LEU A O 1
ATOM 1242 N N . MET A 1 162 ? -19.495 -5.821 17.469 1.00 95.88 162 MET A N 1
ATOM 1243 C CA . MET A 1 162 ? -19.286 -6.947 18.385 1.00 95.88 162 MET A CA 1
ATOM 1244 C C . MET A 1 162 ? -19.222 -6.482 19.847 1.00 95.88 162 MET A C 1
ATOM 1246 O O . MET A 1 162 ? -19.905 -7.049 20.711 1.00 95.88 162 MET A O 1
ATOM 1250 N N . TYR A 1 163 ? -18.448 -5.434 20.126 1.00 94.62 163 TYR A N 1
ATOM 1251 C CA . TYR A 1 163 ? -18.192 -4.931 21.474 1.00 94.62 163 TYR A CA 1
ATOM 1252 C C . TYR A 1 163 ? -19.430 -4.272 22.098 1.00 94.62 163 TYR A C 1
ATOM 1254 O O . TYR A 1 163 ? -19.744 -4.535 23.261 1.00 94.62 163 TYR A O 1
ATOM 1262 N N . ALA A 1 164 ? -20.262 -3.583 21.307 1.00 95.31 164 ALA A N 1
ATOM 1263 C CA . ALA A 1 164 ? -21.563 -3.054 21.741 1.00 95.31 164 ALA A CA 1
ATOM 1264 C C . ALA A 1 164 ? -22.563 -4.137 22.205 1.00 95.31 164 ALA A C 1
ATOM 1266 O O . ALA A 1 164 ? -23.600 -3.824 22.800 1.00 95.31 164 ALA A O 1
ATOM 1267 N N . LYS A 1 165 ? -22.285 -5.421 21.933 1.00 96.25 165 LYS A N 1
ATOM 1268 C CA . LYS A 1 165 ? -23.031 -6.583 22.453 1.00 96.25 165 LYS A CA 1
ATOM 1269 C C . LYS A 1 165 ? -22.230 -7.430 23.444 1.00 96.25 165 LYS A C 1
ATOM 1271 O O . LYS A 1 165 ? -22.735 -8.469 23.867 1.00 96.25 165 LYS A O 1
ATOM 1276 N N . ARG A 1 166 ? -21.010 -7.011 23.806 1.00 94.06 166 ARG A N 1
ATOM 1277 C CA . ARG A 1 166 ? -20.018 -7.795 24.565 1.00 94.06 166 ARG A CA 1
ATOM 1278 C C . ARG A 1 166 ? -19.831 -9.208 23.989 1.00 94.06 166 ARG A C 1
ATOM 1280 O O . ARG A 1 166 ? -19.634 -10.182 24.718 1.00 94.06 166 ARG A O 1
ATOM 1287 N N . ALA A 1 167 ? -19.929 -9.335 22.663 1.00 95.06 167 ALA A N 1
ATOM 1288 C CA . ALA A 1 167 ? -19.781 -10.611 21.980 1.00 95.06 167 ALA A CA 1
ATOM 1289 C C . ALA A 1 167 ? -18.338 -11.116 22.132 1.00 95.06 167 ALA A C 1
ATOM 1291 O O . ALA A 1 167 ? -17.394 -10.358 21.949 1.00 95.06 167 ALA A O 1
ATOM 1292 N N . PHE A 1 168 ? -18.174 -12.393 22.487 1.00 95.81 168 PHE A N 1
ATOM 1293 C CA . PHE A 1 168 ? -16.884 -13.080 22.685 1.00 95.81 168 PHE A CA 1
ATOM 1294 C C . PHE A 1 168 ? -15.940 -12.536 23.784 1.00 95.81 168 PHE A C 1
ATOM 1296 O O . PHE A 1 168 ? -15.035 -13.269 24.174 1.00 95.81 168 PHE A O 1
ATOM 1303 N N . VAL A 1 169 ? -16.192 -11.354 24.366 1.00 95.38 169 VAL A N 1
ATOM 1304 C CA . VAL A 1 169 ? -15.357 -10.701 25.406 1.00 95.38 169 VAL A CA 1
ATOM 1305 C C . VAL A 1 169 ? -14.977 -11.633 26.568 1.00 95.38 169 VAL A C 1
ATOM 1307 O O . VAL A 1 169 ? -13.843 -11.611 27.037 1.00 95.38 169 VAL A O 1
ATOM 1310 N N . HIS A 1 170 ? -15.892 -12.510 26.998 1.00 94.88 170 HIS A N 1
ATOM 1311 C CA . HIS A 1 170 ? -15.659 -13.437 28.114 1.00 94.88 170 HIS A CA 1
ATOM 1312 C C . HIS A 1 170 ? -14.483 -14.409 27.912 1.00 94.88 170 HIS A C 1
ATOM 1314 O O . HIS A 1 170 ? -13.924 -14.862 28.906 1.00 94.88 170 HIS A O 1
ATOM 1320 N N . TRP A 1 171 ? -14.097 -14.727 26.669 1.00 96.69 171 TRP A N 1
ATOM 1321 C CA . TRP A 1 171 ? -12.910 -15.550 26.408 1.00 96.69 171 TRP A CA 1
ATOM 1322 C C . TRP A 1 171 ? -11.621 -14.794 26.735 1.00 96.69 171 TRP A C 1
ATOM 1324 O O . TRP A 1 171 ? -10.736 -15.349 27.369 1.00 96.69 171 TRP A O 1
ATOM 1334 N N . TYR A 1 172 ? -11.542 -13.516 26.367 1.00 95.81 172 TYR A N 1
ATOM 1335 C CA . TYR A 1 172 ? -10.367 -12.676 26.603 1.00 95.81 172 TYR A CA 1
ATOM 1336 C C . TYR A 1 172 ? -10.198 -12.350 28.091 1.00 95.81 172 TYR A C 1
ATOM 1338 O O . TYR A 1 172 ? -9.131 -12.564 28.662 1.00 95.81 172 TYR A O 1
ATOM 1346 N N . VAL A 1 173 ? -11.284 -11.928 28.747 1.00 95.44 173 VAL A N 1
ATOM 1347 C CA . VAL A 1 173 ? -11.281 -11.650 30.194 1.00 95.44 173 VAL A CA 1
ATOM 1348 C C . VAL A 1 173 ? -11.055 -12.932 31.010 1.00 95.44 173 VAL A C 1
ATOM 1350 O O . VAL A 1 173 ? -10.424 -12.895 32.063 1.00 95.44 173 VAL A O 1
ATOM 1353 N N . GLY A 1 174 ? -11.513 -14.088 30.514 1.00 94.62 174 GLY A N 1
ATOM 1354 C CA . GLY A 1 174 ? -11.267 -15.396 31.131 1.00 94.62 174 GLY A CA 1
ATOM 1355 C C . GLY A 1 174 ? -9.793 -15.819 31.144 1.00 94.62 174 GLY A C 1
ATOM 1356 O O . GLY A 1 174 ? -9.369 -16.474 32.093 1.00 94.62 174 GLY A O 1
ATOM 1357 N N . GLU A 1 175 ? -9.012 -15.398 30.146 1.00 96.75 175 GLU A N 1
ATOM 1358 C CA . GLU A 1 175 ? -7.556 -15.611 30.069 1.00 96.75 175 GLU A CA 1
ATOM 1359 C C . GLU A 1 175 ? -6.744 -14.516 30.801 1.00 96.75 175 GLU A C 1
ATOM 1361 O O . GLU A 1 175 ? -5.517 -14.582 30.847 1.00 96.75 175 GLU A O 1
ATOM 1366 N N . GLY A 1 176 ? -7.412 -13.533 31.423 1.00 94.25 176 GLY A N 1
ATOM 1367 C CA . GLY A 1 176 ? -6.791 -12.532 32.300 1.00 94.25 176 GLY A CA 1
ATOM 1368 C C . GLY A 1 176 ? -6.565 -11.139 31.700 1.00 94.25 176 GLY A C 1
ATOM 1369 O O . GLY A 1 176 ? -5.890 -10.339 32.341 1.00 94.25 176 GLY A O 1
ATOM 1370 N N . MET A 1 177 ? -7.120 -10.839 30.521 1.00 96.50 177 MET A N 1
ATOM 1371 C CA . MET A 1 177 ? -7.123 -9.488 29.933 1.00 96.50 177 MET A CA 1
ATOM 1372 C C . MET A 1 177 ? -8.098 -8.562 30.683 1.00 96.50 177 MET A C 1
ATOM 1374 O O . MET A 1 177 ? -9.221 -8.981 30.992 1.00 96.50 177 MET A O 1
ATOM 1378 N N . GLU A 1 178 ? -7.727 -7.309 30.959 1.00 95.50 178 GLU A N 1
ATOM 1379 C CA . GLU A 1 178 ? -8.663 -6.349 31.557 1.00 95.50 178 GLU A CA 1
ATOM 1380 C C . GLU A 1 178 ? -9.658 -5.829 30.501 1.00 95.50 178 GLU A C 1
ATOM 1382 O O . GLU A 1 178 ? -9.283 -5.488 29.384 1.00 95.50 178 GLU A O 1
ATOM 1387 N N . GLU A 1 179 ? -10.955 -5.734 30.835 1.00 91.44 179 GLU A N 1
ATOM 1388 C CA . GLU A 1 179 ? -11.971 -5.269 29.868 1.00 91.44 179 GLU A CA 1
ATOM 1389 C C . GLU A 1 179 ? -11.726 -3.816 29.402 1.00 91.44 179 GLU A C 1
ATOM 1391 O O . GLU A 1 179 ? -12.144 -3.445 28.308 1.00 91.44 179 GLU A O 1
ATOM 1396 N N . GLY A 1 180 ? -11.010 -3.009 30.193 1.00 92.62 180 GLY A N 1
ATOM 1397 C CA . GLY A 1 180 ? -10.592 -1.655 29.823 1.00 92.62 180 GLY A CA 1
ATOM 1398 C C . GLY A 1 180 ? -9.610 -1.592 28.646 1.00 92.62 180 GLY A C 1
ATOM 1399 O O . GLY A 1 180 ? -9.692 -0.645 27.865 1.00 92.62 180 GLY A O 1
ATOM 1400 N N . GLU A 1 181 ? -8.763 -2.612 28.456 1.00 95.00 181 GLU A N 1
ATOM 1401 C CA . GLU A 1 181 ? -7.762 -2.661 27.371 1.00 95.00 181 GLU A CA 1
ATOM 1402 C C . GLU A 1 181 ? -8.415 -2.615 25.978 1.00 95.00 181 GLU A C 1
ATOM 1404 O O . GLU A 1 181 ? -7.836 -2.098 25.026 1.00 95.00 181 GLU A O 1
ATOM 1409 N N . PHE A 1 182 ? -9.652 -3.112 25.852 1.00 93.56 182 PHE A N 1
ATOM 1410 C CA . PHE A 1 182 ? -10.433 -2.998 24.617 1.00 93.56 182 PHE A CA 1
ATOM 1411 C C . PHE A 1 182 ? -10.749 -1.548 24.250 1.00 93.56 182 PHE A C 1
ATOM 1413 O O . PHE A 1 182 ? -10.717 -1.200 23.073 1.00 93.56 182 PHE A O 1
ATOM 1420 N N . SER A 1 183 ? -11.072 -0.717 25.243 1.00 90.75 183 SER A N 1
ATOM 1421 C CA . SER A 1 183 ? -11.385 0.697 25.028 1.00 90.75 183 SER A CA 1
ATOM 1422 C C . SER A 1 183 ? -10.118 1.489 24.701 1.00 90.75 183 SER A C 1
ATOM 1424 O O . SER A 1 183 ? -10.123 2.254 23.744 1.00 90.75 183 SER A O 1
ATOM 1426 N N . GLU A 1 184 ? -9.024 1.245 25.432 1.00 94.56 184 GLU A N 1
ATOM 1427 C CA . GLU A 1 184 ? -7.715 1.878 25.200 1.00 94.56 184 GLU A CA 1
ATOM 1428 C C . GLU A 1 184 ? -7.198 1.593 23.779 1.00 94.56 184 GLU A C 1
ATOM 1430 O O . GLU A 1 184 ? -6.886 2.519 23.033 1.00 94.56 184 GLU A O 1
ATOM 1435 N N . ALA A 1 185 ? -7.235 0.330 23.341 1.00 93.25 185 ALA A N 1
ATOM 1436 C CA . ALA A 1 185 ? -6.837 -0.042 21.983 1.00 93.25 185 ALA A CA 1
ATOM 1437 C C . ALA A 1 185 ? -7.714 0.598 20.884 1.00 93.25 185 ALA A C 1
ATOM 1439 O O . ALA A 1 185 ? -7.231 0.830 19.777 1.00 93.25 185 ALA A O 1
ATOM 1440 N N . CYS A 1 186 ? -8.989 0.893 21.164 1.00 91.31 186 CYS A N 1
ATOM 1441 C CA . CYS A 1 186 ? -9.860 1.602 20.219 1.00 91.31 186 CYS A CA 1
ATOM 1442 C C . CYS A 1 186 ? -9.581 3.107 20.170 1.00 91.31 186 CYS A C 1
ATOM 1444 O O . CYS A 1 186 ? -9.698 3.707 19.105 1.00 91.31 186 CYS A O 1
ATOM 1446 N N . GLU A 1 187 ? -9.196 3.721 21.290 1.00 92.38 187 GLU A N 1
ATOM 1447 C CA . GLU A 1 187 ? -8.765 5.124 21.315 1.00 92.38 187 GLU A CA 1
ATOM 1448 C C . GLU A 1 187 ? -7.462 5.311 20.513 1.00 92.38 187 GLU A C 1
ATOM 1450 O O . GLU A 1 187 ? -7.375 6.238 19.703 1.00 92.38 187 GLU A O 1
ATOM 1455 N N . ASP A 1 188 ? -6.511 4.377 20.631 1.00 93.94 188 ASP A N 1
ATOM 1456 C CA . ASP A 1 188 ? -5.288 4.330 19.811 1.00 93.94 188 ASP A CA 1
ATOM 1457 C C . ASP A 1 188 ? -5.586 4.140 18.310 1.00 93.94 188 ASP A C 1
ATOM 1459 O O . ASP A 1 188 ? -4.982 4.802 17.460 1.00 93.94 188 ASP A O 1
ATOM 1463 N N . MET A 1 189 ? -6.531 3.260 17.958 1.00 91.31 189 MET A N 1
ATOM 1464 C CA . MET A 1 189 ? -6.947 3.061 16.564 1.00 91.31 189 MET A CA 1
ATOM 1465 C C . MET A 1 189 ? -7.626 4.308 15.982 1.00 91.31 189 MET A C 1
ATOM 1467 O O . MET A 1 189 ? -7.251 4.751 14.895 1.00 91.31 189 MET A O 1
ATOM 1471 N N . ALA A 1 190 ? -8.535 4.945 16.724 1.00 89.06 190 ALA A N 1
ATOM 1472 C CA . ALA A 1 190 ? -9.182 6.188 16.303 1.00 89.06 190 ALA A CA 1
ATOM 1473 C C . ALA A 1 190 ? -8.180 7.349 16.130 1.00 89.06 190 ALA A C 1
ATOM 1475 O O . ALA A 1 190 ? -8.344 8.186 15.237 1.00 89.06 190 ALA A O 1
ATOM 1476 N N . ALA A 1 191 ? -7.116 7.396 16.942 1.00 91.88 191 ALA A N 1
ATOM 1477 C CA . ALA A 1 191 ? -6.011 8.332 16.744 1.00 91.88 191 ALA A CA 1
ATOM 1478 C C . ALA A 1 191 ? -5.256 8.047 15.431 1.00 91.88 191 ALA A C 1
ATOM 1480 O O . ALA A 1 191 ? -5.046 8.965 14.639 1.00 91.88 191 ALA A O 1
ATOM 1481 N N . LEU A 1 192 ? -4.936 6.779 15.146 1.00 89.88 192 LEU A N 1
ATOM 1482 C CA . LEU A 1 192 ? -4.274 6.370 13.901 1.00 89.88 192 LEU A CA 1
ATOM 1483 C C . LEU A 1 192 ? -5.099 6.711 12.648 1.00 89.88 192 LEU A C 1
ATOM 1485 O O . LEU A 1 192 ? -4.532 7.110 11.628 1.00 89.88 192 LEU A O 1
ATOM 1489 N N . GLU A 1 193 ? -6.425 6.565 12.689 1.00 88.44 193 GLU A N 1
ATOM 1490 C CA . GLU A 1 193 ? -7.291 6.977 11.575 1.00 88.44 193 GLU A CA 1
ATOM 1491 C C . GLU A 1 193 ? -7.189 8.477 11.306 1.00 88.44 193 GLU A C 1
ATOM 1493 O O . GLU A 1 193 ? -6.993 8.891 10.159 1.00 88.44 193 GLU A O 1
ATOM 1498 N N . LYS A 1 194 ? -7.249 9.279 12.372 1.00 89.69 194 LYS A N 1
ATOM 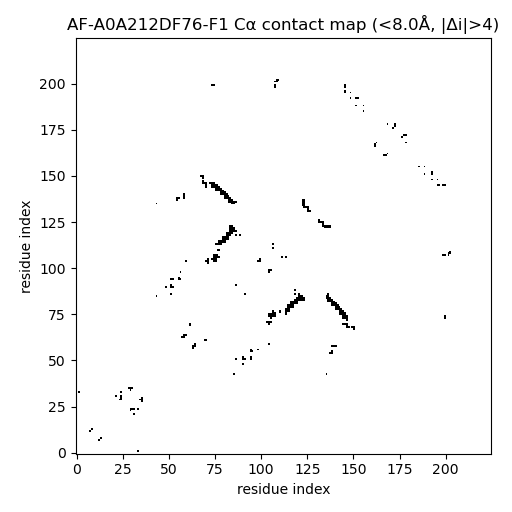1499 C CA . LYS A 1 194 ? -7.130 10.734 12.302 1.00 89.69 194 LYS A CA 1
ATOM 1500 C C . LYS A 1 194 ? -5.761 11.177 11.771 1.00 89.69 194 LYS A C 1
ATOM 1502 O O . LYS A 1 194 ? -5.711 12.084 10.941 1.00 89.69 194 LYS A O 1
ATOM 1507 N N . ASP A 1 195 ? -4.676 10.510 12.164 1.00 90.62 195 ASP A N 1
ATOM 1508 C CA . ASP A 1 195 ? -3.330 10.768 11.629 1.00 90.62 195 ASP A CA 1
ATOM 1509 C C . ASP A 1 195 ? -3.291 10.597 10.096 1.00 90.62 195 ASP A C 1
ATOM 1511 O O . ASP A 1 195 ? -2.680 11.399 9.385 1.00 90.62 195 ASP A O 1
ATOM 1515 N N . TYR A 1 196 ? -3.975 9.584 9.548 1.00 88.94 196 TYR A N 1
ATOM 1516 C CA . TYR A 1 196 ? -4.071 9.390 8.094 1.00 88.94 196 TYR A CA 1
ATOM 1517 C C . TYR A 1 196 ? -4.933 10.441 7.381 1.00 88.94 196 TYR A C 1
ATOM 1519 O O . TYR A 1 196 ? -4.700 10.693 6.191 1.00 88.94 196 TYR A O 1
ATOM 1527 N N . GLU A 1 197 ? -5.920 11.030 8.062 1.00 87.69 197 GLU A N 1
ATOM 1528 C CA . GLU A 1 197 ? -6.689 12.162 7.536 1.00 87.69 197 GLU A CA 1
ATOM 1529 C C . GLU A 1 197 ? -5.832 13.431 7.498 1.00 87.69 197 GLU A C 1
ATOM 1531 O O . GLU A 1 197 ? -5.712 14.034 6.431 1.00 87.69 197 GLU A O 1
ATOM 1536 N N . GLU A 1 198 ? -5.171 13.779 8.607 1.00 88.25 198 GLU A N 1
ATOM 1537 C CA . GLU A 1 198 ? -4.307 14.964 8.731 1.00 88.25 198 GLU A CA 1
ATOM 1538 C C . GLU A 1 198 ? -3.170 14.943 7.697 1.00 88.25 198 GLU A C 1
ATOM 1540 O O . GLU A 1 198 ? -2.994 15.894 6.936 1.00 88.25 198 GLU A O 1
ATOM 1545 N N . VAL A 1 199 ? -2.476 13.809 7.562 1.00 86.62 199 VAL A N 1
ATOM 1546 C CA . VAL A 1 199 ? -1.414 13.597 6.558 1.00 86.62 199 VAL A CA 1
ATOM 1547 C C . VAL A 1 199 ? -1.928 13.676 5.106 1.00 86.62 199 VAL A C 1
ATOM 1549 O O . VAL A 1 199 ? -1.139 13.824 4.164 1.00 86.62 199 VAL A O 1
ATOM 1552 N N . GLY A 1 200 ? -3.242 13.552 4.901 1.00 82.69 200 GLY A N 1
ATOM 1553 C CA . GLY A 1 200 ? -3.906 13.661 3.605 1.00 82.69 200 GLY A CA 1
ATOM 1554 C C . GLY A 1 200 ? -4.279 15.086 3.182 1.00 82.69 200 GLY A C 1
ATOM 1555 O O . GLY A 1 200 ? -4.530 15.288 1.988 1.00 82.69 200 GLY A O 1
ATOM 1556 N N . VAL A 1 201 ? -4.315 16.055 4.101 1.00 85.19 201 VAL A N 1
ATOM 1557 C CA . VAL A 1 201 ? -4.629 17.469 3.814 1.00 85.19 201 VAL A CA 1
ATOM 1558 C C . VAL A 1 201 ? -3.451 18.127 3.080 1.00 85.19 201 VAL A C 1
ATOM 1560 O O . VAL A 1 201 ? -2.299 17.770 3.309 1.00 85.19 201 VAL A O 1
ATOM 1563 N N . ASP A 1 202 ? -3.720 19.041 2.140 1.00 79.56 202 ASP A N 1
ATOM 1564 C CA . ASP A 1 202 ? -2.655 19.828 1.496 1.00 79.56 202 ASP A CA 1
ATOM 1565 C C . ASP A 1 202 ? -2.269 21.023 2.380 1.00 79.56 202 ASP A C 1
ATOM 1567 O O . ASP A 1 202 ? -3.133 21.697 2.942 1.00 79.56 202 ASP A O 1
ATOM 1571 N N . SER A 1 203 ? -0.976 21.347 2.442 1.00 69.50 203 SER A N 1
ATOM 1572 C CA . SER A 1 203 ? -0.398 22.337 3.374 1.00 69.50 203 SER A CA 1
ATOM 1573 C C . SER A 1 203 ? -0.958 23.763 3.233 1.00 69.50 203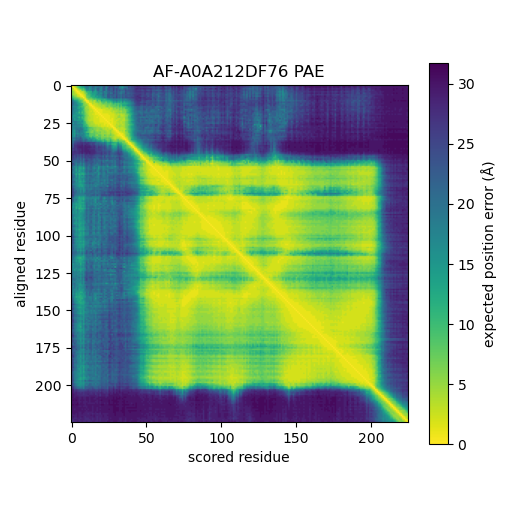 SER A C 1
ATOM 1575 O O . SER A 1 203 ? -0.679 24.622 4.063 1.00 69.50 203 SER A O 1
ATOM 1577 N N . VAL A 1 204 ? -1.716 24.037 2.168 1.00 58.22 204 VAL A N 1
ATOM 1578 C CA . VAL A 1 204 ? -2.256 25.360 1.816 1.00 58.22 204 VAL A CA 1
ATOM 1579 C C . VAL A 1 204 ? -3.592 25.654 2.518 1.00 58.22 204 VAL A C 1
ATOM 1581 O O . VAL A 1 204 ? -3.990 26.811 2.599 1.00 58.22 204 VAL A O 1
ATOM 1584 N N . GLU A 1 205 ? -4.281 24.648 3.069 1.00 52.38 205 GLU A N 1
ATOM 1585 C CA . GLU A 1 205 ? -5.572 24.844 3.761 1.00 52.38 205 GLU A CA 1
ATOM 1586 C C . GLU A 1 205 ? -5.419 25.269 5.242 1.00 52.38 205 G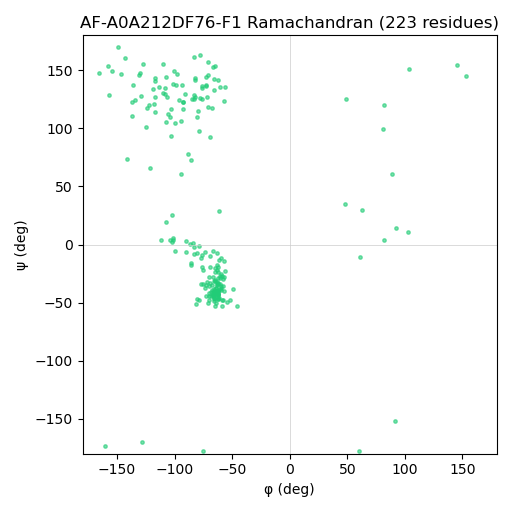LU A C 1
ATOM 1588 O O . GLU A 1 205 ? -6.415 25.459 5.937 1.00 52.38 205 GLU A O 1
ATOM 1593 N N . GLY A 1 206 ? -4.183 25.448 5.733 1.00 45.41 206 GLY A N 1
ATOM 1594 C CA . GLY A 1 206 ? -3.876 25.733 7.143 1.00 45.41 206 GLY A CA 1
ATOM 1595 C C . GLY A 1 206 ? -3.596 27.196 7.528 1.00 45.41 206 GLY A C 1
ATOM 1596 O O . GLY A 1 206 ? -3.417 27.461 8.715 1.00 45.41 206 GLY A O 1
ATOM 1597 N N . GLU A 1 207 ? -3.532 28.145 6.583 1.00 40.25 207 GLU A N 1
ATOM 1598 C CA . GLU A 1 207 ? -3.075 29.530 6.853 1.00 40.25 207 GLU A CA 1
ATOM 1599 C C . GLU A 1 207 ? -4.191 30.601 6.964 1.00 40.25 207 GLU A C 1
ATOM 1601 O O . GLU A 1 207 ? -3.889 31.767 7.212 1.00 40.25 207 GLU A O 1
ATOM 1606 N N . GLU A 1 208 ? -5.482 30.252 6.866 1.00 38.78 208 GLU A N 1
ATOM 1607 C CA . GLU A 1 208 ? -6.595 31.209 7.068 1.00 38.78 208 GLU A CA 1
ATOM 1608 C C . GLU A 1 208 ? -7.156 31.219 8.507 1.00 38.78 208 GLU A C 1
ATOM 1610 O O . GLU A 1 208 ? -8.344 30.985 8.733 1.00 38.78 208 GLU A O 1
ATOM 1615 N N . VAL A 1 209 ? -6.324 31.551 9.505 1.00 39.00 209 VAL A N 1
ATOM 1616 C CA . VAL A 1 209 ? -6.811 31.921 10.853 1.00 39.00 209 VAL A CA 1
ATOM 1617 C C . VAL A 1 209 ? -6.059 33.130 11.423 1.00 39.00 209 VAL A C 1
ATOM 1619 O O . VAL A 1 209 ? -4.916 33.020 11.854 1.00 39.00 209 VAL A O 1
ATOM 1622 N N . GLY A 1 210 ? -6.760 34.264 11.538 1.00 38.28 210 GLY A N 1
ATOM 1623 C CA . GLY A 1 210 ? -6.487 35.256 12.587 1.00 38.28 210 GLY A CA 1
ATOM 1624 C C . GLY A 1 210 ? -5.457 36.356 12.305 1.00 38.28 210 GLY A C 1
ATOM 1625 O O . GLY A 1 210 ? -4.535 36.535 13.097 1.00 38.28 210 GLY A O 1
ATOM 1626 N N . VAL A 1 211 ? -5.675 37.194 11.283 1.00 36.28 211 VAL A N 1
ATOM 1627 C CA . VAL A 1 211 ? -5.215 38.599 11.358 1.00 36.28 211 VAL A CA 1
ATOM 1628 C C . VAL A 1 211 ? -6.328 39.417 12.009 1.00 36.28 211 VAL A C 1
ATOM 1630 O O . VAL A 1 211 ? -7.110 40.083 11.331 1.00 36.28 211 VAL A O 1
ATOM 1633 N N . ASP A 1 212 ? -6.433 39.307 13.334 1.00 38.34 212 ASP A N 1
ATOM 1634 C CA . ASP A 1 212 ? -7.332 40.161 14.106 1.00 38.34 212 ASP A CA 1
ATOM 1635 C C . ASP A 1 212 ? -6.792 41.596 14.156 1.00 38.34 212 ASP A C 1
ATOM 1637 O O . ASP A 1 212 ? -5.582 41.844 14.148 1.00 38.34 212 ASP A O 1
ATOM 1641 N N . SER A 1 213 ? -7.713 42.555 14.153 1.00 41.94 213 SER A N 1
ATOM 1642 C CA . SER A 1 213 ? -7.395 43.971 13.955 1.00 41.94 213 SER A CA 1
ATOM 1643 C C . SER A 1 213 ? -6.665 44.555 15.165 1.00 41.94 213 SER A C 1
ATOM 1645 O O . SER A 1 213 ? -7.247 44.652 16.242 1.00 41.94 213 SER A O 1
ATOM 1647 N N . VAL A 1 214 ? -5.426 45.022 14.984 1.00 41.69 214 VAL A N 1
ATOM 1648 C CA . VAL A 1 214 ? -4.794 45.918 15.964 1.00 41.69 214 VAL A CA 1
ATOM 1649 C C . VAL A 1 214 ? -5.320 47.327 15.714 1.00 41.69 214 VAL A C 1
ATOM 1651 O O . VAL A 1 214 ? -5.026 47.940 14.686 1.00 41.69 214 VAL A O 1
ATOM 1654 N N . GLU A 1 215 ? -6.140 47.811 16.643 1.00 38.00 215 GLU A N 1
ATOM 1655 C CA . GLU A 1 215 ? -6.658 49.176 16.643 1.00 38.00 215 GLU A CA 1
ATOM 1656 C C . GLU A 1 215 ? -5.501 50.184 16.719 1.00 38.00 215 GLU A C 1
ATOM 1658 O O . GLU A 1 215 ? -4.549 50.016 17.481 1.00 38.00 215 GLU A O 1
ATOM 1663 N N . GLY A 1 216 ? -5.571 51.235 15.901 1.00 37.47 216 GLY A N 1
ATOM 1664 C CA . GLY A 1 216 ? -4.577 52.301 15.916 1.00 37.47 216 GLY A CA 1
ATOM 1665 C C . GLY A 1 216 ? -4.821 53.263 17.072 1.00 37.47 216 GLY A C 1
ATOM 1666 O O . GLY A 1 216 ? -5.621 54.187 16.931 1.00 37.47 216 GLY A O 1
ATOM 1667 N N . GLU A 1 217 ? -4.106 53.085 18.181 1.00 38.09 217 GLU A N 1
ATOM 1668 C CA . GLU A 1 217 ? -3.906 54.164 19.151 1.00 38.09 217 GLU A CA 1
ATOM 1669 C C . GLU A 1 217 ? -2.937 55.193 18.550 1.00 38.09 217 GLU A C 1
ATOM 1671 O O . GLU A 1 217 ? -1.872 54.847 18.036 1.00 38.09 217 GLU A O 1
ATOM 1676 N N . GLY A 1 218 ? -3.347 56.461 18.543 1.00 38.41 218 GLY A N 1
ATOM 1677 C CA . GLY A 1 218 ? -2.554 57.556 17.996 1.00 38.41 218 GLY A CA 1
ATOM 1678 C C . GLY A 1 218 ? -1.788 58.304 19.080 1.00 38.41 218 GLY A C 1
ATOM 1679 O O . GLY A 1 218 ? -2.307 58.507 20.174 1.00 38.41 218 GLY A O 1
ATOM 1680 N N . GLU A 1 219 ? -0.607 58.803 18.727 1.00 40.81 219 GLU A N 1
ATOM 1681 C CA . GLU A 1 219 ? 0.059 59.884 19.453 1.00 40.81 219 GLU A CA 1
ATOM 1682 C C . GLU A 1 219 ? 0.301 61.047 18.479 1.00 40.81 219 GLU A C 1
ATOM 1684 O O . GLU A 1 219 ? 0.937 60.891 17.434 1.00 40.81 219 GLU A O 1
ATOM 1689 N N . GLU A 1 220 ? -0.269 62.209 18.801 1.00 46.38 220 GLU A N 1
ATOM 1690 C CA . GLU A 1 220 ? 0.108 63.488 18.199 1.00 46.38 220 GLU A CA 1
ATOM 1691 C C . GLU A 1 220 ? 1.432 63.946 18.819 1.00 46.38 220 GLU A C 1
ATOM 1693 O O . GLU A 1 220 ? 1.526 63.984 20.043 1.00 46.38 220 GLU A O 1
ATOM 1698 N N . GLU A 1 221 ? 2.399 64.419 18.026 1.00 43.09 221 GLU A N 1
ATOM 1699 C CA . GLU A 1 221 ? 3.322 65.445 18.529 1.00 43.09 221 GLU A CA 1
ATOM 1700 C C . GLU A 1 221 ? 3.979 66.282 17.413 1.00 43.09 221 GLU A C 1
ATOM 1702 O O . GLU A 1 221 ? 4.589 65.749 16.489 1.00 43.09 221 GLU A O 1
ATOM 1707 N N . GLY A 1 222 ? 3.887 67.610 17.561 1.00 37.81 222 GLY A N 1
ATOM 1708 C CA . GLY A 1 222 ? 4.966 68.554 17.232 1.00 37.81 222 GLY A CA 1
ATOM 1709 C C . GLY A 1 222 ? 5.184 68.986 15.774 1.00 37.81 222 GLY A C 1
ATOM 1710 O O . GLY A 1 222 ? 5.921 68.349 15.028 1.00 37.81 222 GLY A O 1
ATOM 1711 N N . GLU A 1 223 ? 4.677 70.174 15.420 1.00 43.22 223 GLU A N 1
ATOM 1712 C CA . GLU A 1 223 ? 5.295 71.030 14.387 1.00 43.22 223 GLU A CA 1
ATOM 1713 C C . GLU A 1 223 ? 6.578 71.730 14.920 1.00 43.22 223 GLU A C 1
ATOM 1715 O O . GLU A 1 223 ? 6.931 71.565 16.085 1.00 43.22 223 GLU A O 1
ATOM 1720 N N . GLU A 1 224 ? 7.194 72.578 14.074 1.00 40.28 224 GLU A N 1
ATOM 1721 C CA . GLU A 1 224 ? 8.344 73.487 14.315 1.00 40.28 224 GLU A CA 1
ATOM 1722 C C . GLU A 1 224 ? 9.761 72.852 14.239 1.00 40.28 224 GLU A C 1
ATOM 1724 O O . GLU A 1 224 ? 10.102 71.959 15.009 1.00 40.28 224 GLU A O 1
ATOM 1729 N N . TYR A 1 225 ? 10.684 73.271 13.350 1.00 42.44 225 TYR A N 1
ATOM 1730 C CA . TYR A 1 225 ? 10.724 74.363 12.346 1.00 42.44 225 TYR A CA 1
ATOM 1731 C C . TYR A 1 225 ? 11.478 73.937 11.069 1.00 42.44 225 TYR A C 1
ATOM 1733 O O . TYR A 1 225 ? 12.461 73.172 11.198 1.00 42.44 225 TYR A O 1
#

pLDDT: mean 73.54, std 20.02, range [27.44, 96.75]